Protein AF-A0A7N0VNI5-F1 (afdb_monomer)

Nearest PDB structures (foldseek):
  3ag7-assembly1_A  TM=9.709E-01  e=2.703E-09  Arabidopsis thaliana
  8iyj-assembly1_R4  TM=2.356E-01  e=5.999E+00  Mus musculus

Mean predicted aligned error: 16.85 Å

Foldseek 3Di:
DVVVVVVVVVVVVVVVVVVVVVVVVVVVVVVVVVVVVVVVVVVCVVVVVVVVVVVVVVVPPPPDPDDDDDDDDDPPPPVDDDPVVVVVVVVVVVVVVVVVVVVVVVVVVVVVVVVVLVVVLVVCVVVLVVVLCVQCPPPQLPLLSLLQSVCVNLDVVLVDDHDHSVQVPDPVSSVVSLVVLCCSLPLVNCVVVVHDSSNSSNSVSSNVSNVNSVVSVVVD

Organism: Kalanchoe fedtschenkoi (NCBI:txid63787)

Secondary structure (DSSP, 8-state):
-HHHHHHHHHHHHHHHHHHHHHHHHHHHHHHHHHHHHHHHHHHHHHHHHHHHHHHHHHTTTSTTS---S----S----TT--HHHHHHHHHHHHHHHHHHHHHHHHHHHHHHHHHHHHHHHHHHHHHHHHHHHHHHTTTTT-HHHHHHTTHHHH-GGGTPPP--GGGG-SHHHHHHHHHHHHHHH-HHHHHHTT--HHHHHHHHHHHHHHHHHHHHHHH-

pLDDT: mean 76.46, std 18.0, range [33.78, 96.06]

Radius of gyration: 30.7 Å; Cα contacts (8 Å, |Δi|>4): 102; chains: 1; bounding box: 59×40×97 Å

InterPro domains:
  IPR036869 Chaperone J-domain superfamily [G3DSA:1.10.287.110] (92-220)
  IPR036869 Chaperone J-domain superfamily [SSF46565] (83-219)

Solvent-accessible surface area (backbone atoms only — not comparable to full-atom values): 12598 Å² total; per-residue (Å²): 117,70,64,62,55,53,54,49,52,50,50,54,52,50,52,52,51,51,52,52,50,54,48,52,48,53,50,48,53,49,50,54,48,55,47,51,51,53,50,50,51,51,46,52,55,60,55,51,60,59,50,61,56,53,55,63,59,61,62,70,75,74,72,86,77,82,90,83,88,82,90,86,83,72,87,73,79,61,90,86,65,54,73,67,58,53,50,56,49,52,54,52,49,50,56,49,51,51,52,51,51,51,54,49,53,53,50,52,50,52,52,52,52,52,51,51,57,50,50,55,44,58,71,44,43,61,61,52,48,49,51,51,46,63,66,39,59,98,36,73,52,38,47,55,60,45,59,40,51,44,43,80,78,57,39,78,90,60,71,64,76,75,38,58,61,85,67,35,69,50,70,70,39,39,54,53,51,48,60,50,49,47,62,61,28,32,65,69,51,32,55,74,69,67,53,52,71,65,54,49,53,52,25,46,56,49,44,53,50,52,51,54,5,47,52,48,63,73,73,107

Sequence (220 aa):
MSYYVHQMSYYIHQIRKLEEERGREREKDSLVFDRAIHEGLQKARSDVFPRVEKAAVDQGTAAHQQKAAVDSAKPQELKGESPQRCKARMERQRRMDERAAMALAEKNMRDLMAQREQAERNRLADSLGADVKRWAAGKEGNLRALLSTLQYILGPESGWKAIPLTDVITPIAVKKAYRKATLYVHPDKVQQRGASIQQKFICEKIFDLLKDAWNKFNSE

Structure (mmCIF, N/CA/C/O backbone):
data_AF-A0A7N0VNI5-F1
#
_entry.id   AF-A0A7N0VNI5-F1
#
loop_
_atom_site.group_PDB
_atom_site.id
_atom_site.type_symbol
_atom_site.label_atom_id
_atom_site.label_alt_id
_atom_site.label_comp_id
_atom_site.label_asym_id
_atom_site.label_entity_id
_atom_site.label_seq_id
_atom_site.pdbx_PDB_ins_code
_atom_site.Cartn_x
_atom_site.Cartn_y
_atom_site.Cartn_z
_atom_site.occupancy
_atom_site.B_iso_or_equiv
_atom_site.auth_seq_id
_atom_site.auth_comp_id
_atom_site.auth_asym_id
_atom_site.auth_atom_id
_atom_site.pdbx_PDB_model_num
ATOM 1 N N . MET A 1 1 ? -20.938 15.817 -34.871 1.00 47.06 1 MET A N 1
ATOM 2 C CA . MET A 1 1 ? -20.149 16.083 -33.643 1.00 47.06 1 MET A CA 1
ATOM 3 C C . MET A 1 1 ? -21.006 16.445 -32.426 1.00 47.06 1 MET A C 1
ATOM 5 O O . MET A 1 1 ? -20.652 16.019 -31.339 1.00 47.06 1 MET A O 1
ATOM 9 N N . SER A 1 2 ? -22.144 17.141 -32.575 1.00 51.62 2 SER A N 1
ATOM 10 C CA . SER A 1 2 ? -23.003 17.532 -31.435 1.00 51.62 2 SER A CA 1
ATOM 11 C C . SER A 1 2 ? -23.584 16.353 -30.622 1.00 51.62 2 SER A C 1
ATOM 13 O O . SER A 1 2 ? -23.648 16.426 -29.397 1.00 51.62 2 SER A O 1
ATOM 15 N N . TYR A 1 3 ? -23.929 15.234 -31.275 1.00 48.38 3 TYR A N 1
ATOM 16 C CA . TYR A 1 3 ? -24.561 14.070 -30.629 1.00 48.38 3 TYR A CA 1
ATOM 17 C C . TYR A 1 3 ? -23.671 13.382 -29.579 1.00 48.38 3 TYR A C 1
ATOM 19 O O . TYR A 1 3 ? -24.118 13.124 -28.470 1.00 48.38 3 TYR A O 1
ATOM 27 N N . TYR A 1 4 ? -22.389 13.152 -29.880 1.00 45.84 4 TYR A N 1
ATOM 28 C CA . TYR A 1 4 ? -21.460 12.496 -28.948 1.00 45.84 4 TYR A CA 1
ATOM 29 C C . TYR A 1 4 ? -21.127 13.358 -27.728 1.00 45.84 4 TYR A C 1
ATOM 31 O O . TYR A 1 4 ? -20.950 12.826 -26.636 1.00 45.84 4 TYR A O 1
ATOM 39 N N . VAL A 1 5 ? -21.084 14.684 -27.898 1.00 48.06 5 VAL A N 1
ATOM 40 C CA . VAL A 1 5 ? -20.870 15.617 -26.783 1.00 48.06 5 VAL A CA 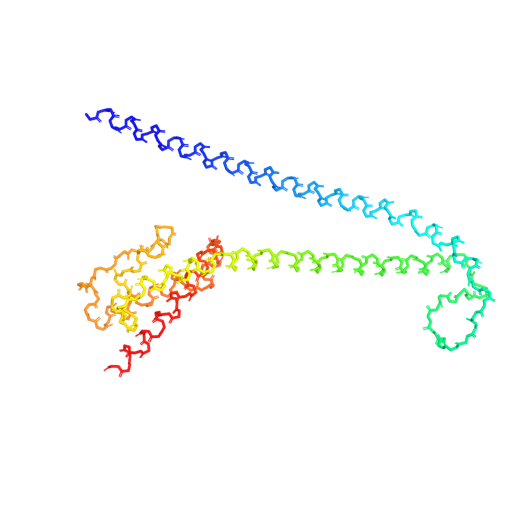1
ATOM 41 C C . VAL A 1 5 ? -22.083 15.605 -25.850 1.00 48.06 5 VAL A C 1
ATOM 43 O O . VAL A 1 5 ? -21.911 15.462 -24.644 1.00 48.06 5 VAL A O 1
ATOM 46 N N . HIS A 1 6 ? -23.303 15.638 -26.397 1.00 42.06 6 HIS A N 1
ATOM 47 C CA . HIS A 1 6 ? -24.532 15.528 -25.602 1.00 42.06 6 HIS A CA 1
ATOM 48 C C . HIS A 1 6 ? -24.656 14.166 -24.906 1.00 42.06 6 HIS A C 1
ATOM 50 O O . HIS A 1 6 ? -24.993 14.108 -23.724 1.00 42.06 6 HIS A O 1
ATOM 56 N N . GLN A 1 7 ? -24.322 13.081 -25.608 1.00 45.19 7 GLN A N 1
ATOM 57 C CA . GLN A 1 7 ? -24.333 11.729 -25.056 1.00 45.19 7 GLN A CA 1
ATOM 58 C C . GLN A 1 7 ? -23.335 11.593 -23.891 1.00 45.19 7 GLN A C 1
ATOM 60 O O . GLN A 1 7 ? -23.663 11.028 -22.851 1.00 45.19 7 GLN A O 1
ATOM 65 N N . MET A 1 8 ? -22.128 12.153 -24.023 1.00 46.53 8 MET A N 1
ATOM 66 C CA . MET A 1 8 ? -21.110 12.104 -22.970 1.00 46.53 8 MET A CA 1
ATOM 67 C C . MET A 1 8 ? -21.483 12.974 -21.762 1.00 46.53 8 MET A C 1
ATOM 69 O O . MET A 1 8 ? -21.330 12.538 -20.623 1.00 46.53 8 MET A O 1
ATOM 73 N N . SER A 1 9 ? -22.035 14.171 -21.985 1.00 53.81 9 SER A N 1
ATOM 74 C CA . SER A 1 9 ? -22.555 15.016 -20.902 1.00 53.81 9 SER A CA 1
ATOM 75 C C . SER A 1 9 ? -23.693 14.337 -20.136 1.00 53.81 9 SER A C 1
ATOM 77 O O . SER A 1 9 ? -23.746 14.451 -18.913 1.00 53.81 9 SER A O 1
ATOM 79 N N . TYR A 1 10 ? -24.556 13.580 -20.823 1.00 61.31 10 TYR A N 1
ATOM 80 C CA . TYR A 1 10 ? -25.597 12.772 -20.187 1.00 61.31 10 TYR A CA 1
ATOM 81 C C . TYR A 1 10 ? -25.007 11.678 -19.285 1.00 61.31 10 TYR A C 1
ATOM 83 O O . TYR A 1 10 ? -25.414 11.560 -18.130 1.00 61.31 10 TYR A O 1
ATOM 91 N N . TYR A 1 11 ? -24.004 10.929 -19.757 1.00 48.28 11 TYR A N 1
ATOM 92 C CA . TYR A 1 11 ? -23.350 9.894 -18.947 1.00 48.28 11 TYR A CA 1
ATOM 93 C C . TYR A 1 11 ? -22.594 10.466 -17.745 1.00 48.28 11 TYR A C 1
ATOM 95 O O . TYR A 1 11 ? -22.711 9.931 -16.646 1.00 48.28 11 TYR A O 1
ATOM 103 N N . ILE A 1 12 ? -21.878 11.580 -17.909 1.00 57.03 12 ILE A N 1
ATOM 104 C CA . ILE A 1 12 ? -21.191 12.254 -16.797 1.00 57.03 12 ILE A CA 1
ATOM 105 C C . ILE A 1 12 ? -22.206 12.744 -15.757 1.00 57.03 12 ILE A C 1
ATOM 107 O O . ILE A 1 12 ? -21.992 12.586 -14.556 1.00 57.03 12 ILE A O 1
ATOM 111 N N . HIS A 1 13 ? -23.337 13.296 -16.206 1.00 59.56 13 HIS A N 1
ATOM 112 C CA . HIS A 1 13 ? -24.410 13.716 -15.311 1.00 59.56 13 HIS A CA 1
ATOM 113 C C . HIS A 1 13 ? -25.045 12.524 -14.576 1.00 59.56 13 HIS A C 1
ATOM 115 O O . HIS A 1 13 ? -25.301 12.618 -13.376 1.00 59.56 13 HIS A O 1
ATOM 121 N N . GLN A 1 14 ? -25.235 11.384 -15.250 1.00 53.53 14 GLN A N 1
ATOM 122 C CA . GLN A 1 14 ? -25.707 10.157 -14.603 1.00 53.53 14 GLN A CA 1
ATOM 123 C C . GLN A 1 14 ? -24.713 9.606 -13.574 1.00 53.53 14 GLN A C 1
ATOM 125 O O . GLN A 1 14 ? -25.135 9.234 -12.484 1.00 53.53 14 GLN A O 1
ATOM 130 N N . ILE A 1 15 ? -23.411 9.594 -13.875 1.00 55.38 15 ILE A N 1
ATOM 131 C CA . ILE A 1 15 ? -22.369 9.141 -12.940 1.00 55.38 15 ILE A CA 1
ATOM 132 C C . ILE A 1 15 ? -22.360 10.024 -11.691 1.00 55.38 15 ILE A C 1
ATOM 134 O O . ILE A 1 15 ? -22.427 9.509 -10.578 1.00 55.38 15 ILE A O 1
ATOM 138 N N . ARG A 1 16 ? -22.384 11.351 -11.868 1.00 62.91 16 ARG A N 1
ATOM 139 C CA . ARG A 1 16 ? -22.426 12.300 -10.750 1.00 62.91 16 ARG A CA 1
ATOM 140 C C . ARG A 1 16 ? -23.671 12.104 -9.882 1.00 62.91 16 ARG A C 1
ATOM 142 O O . ARG A 1 16 ? -23.571 12.076 -8.660 1.00 62.91 16 ARG A O 1
ATOM 149 N N . LYS A 1 17 ? -24.834 11.897 -10.507 1.00 66.88 17 LYS A N 1
ATOM 150 C CA . LYS A 1 17 ? -26.091 11.624 -9.799 1.00 66.88 17 LYS A CA 1
ATOM 151 C C . LYS A 1 17 ? -26.037 10.311 -9.007 1.00 66.88 17 LYS A C 1
ATOM 153 O O . LYS A 1 17 ? -26.496 10.270 -7.868 1.00 66.88 17 LYS A O 1
ATOM 158 N N . LEU A 1 18 ? -25.439 9.261 -9.572 1.00 64.88 18 LEU A N 1
ATOM 159 C CA . LEU A 1 18 ? -25.234 7.978 -8.890 1.00 64.88 18 LEU A CA 1
ATOM 160 C C . LEU A 1 18 ? -24.251 8.098 -7.715 1.00 64.88 18 LEU A C 1
ATOM 162 O O . LEU A 1 18 ? -24.452 7.471 -6.677 1.00 64.88 18 LEU A O 1
ATOM 166 N N . GLU A 1 19 ? -23.201 8.909 -7.838 1.00 58.53 19 GLU A N 1
ATOM 167 C CA . GLU A 1 19 ? -22.2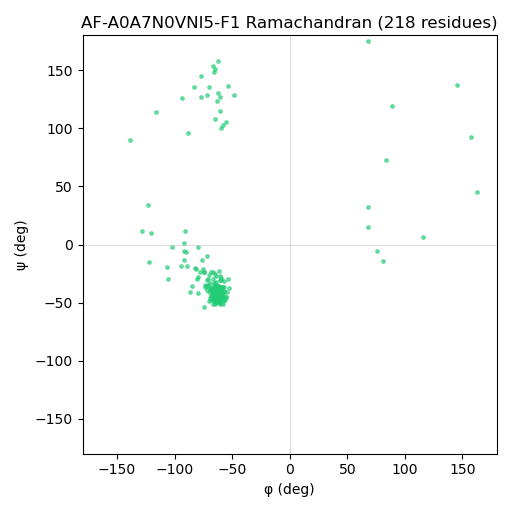55 9.179 -6.748 1.00 58.53 19 GLU A CA 1
ATOM 168 C C . GLU A 1 19 ? -22.893 9.986 -5.611 1.00 58.53 19 GLU A C 1
ATOM 170 O O . GLU A 1 19 ? -22.666 9.668 -4.441 1.00 58.53 19 GLU A O 1
ATOM 175 N N . GLU A 1 20 ? -23.738 10.967 -5.939 1.00 69.25 20 GLU A N 1
ATOM 176 C CA . GLU A 1 20 ? -24.546 11.728 -4.979 1.00 69.25 20 GLU A CA 1
ATOM 177 C C . GLU A 1 20 ? -25.577 10.838 -4.270 1.00 69.25 20 GLU A C 1
ATOM 179 O O . GLU A 1 20 ? -25.766 10.943 -3.059 1.00 69.25 20 GLU A O 1
ATOM 184 N N . GLU A 1 21 ? -26.231 9.922 -4.988 1.00 73.44 21 GLU A N 1
ATOM 185 C CA . GLU A 1 21 ? -27.133 8.918 -4.408 1.00 73.44 21 GLU A CA 1
ATOM 186 C C . GLU A 1 21 ? -26.392 7.954 -3.481 1.00 73.44 21 GLU A C 1
ATOM 188 O O . GLU A 1 21 ? -26.818 7.752 -2.347 1.00 73.44 21 GLU A O 1
ATOM 193 N N . ARG A 1 22 ? -25.230 7.438 -3.898 1.00 64.38 22 ARG A N 1
ATOM 194 C CA . ARG A 1 22 ? -24.368 6.614 -3.038 1.00 64.38 22 ARG A CA 1
ATOM 195 C C . ARG A 1 22 ? -23.832 7.389 -1.835 1.00 64.38 22 ARG A C 1
ATOM 197 O O . ARG A 1 22 ? -23.593 6.785 -0.794 1.00 64.38 22 ARG A O 1
ATOM 204 N N . GLY A 1 23 ? -23.588 8.692 -1.975 1.00 69.56 23 GLY A N 1
ATOM 205 C CA . GLY A 1 23 ? -23.205 9.583 -0.879 1.00 69.56 23 GLY A CA 1
ATOM 206 C C . GLY A 1 23 ? -24.317 9.716 0.154 1.00 69.56 23 GLY A C 1
ATOM 207 O O . GLY A 1 23 ? -24.077 9.477 1.333 1.00 69.56 23 GLY A O 1
ATOM 208 N N . ARG A 1 24 ? -25.542 9.986 -0.308 1.00 70.50 24 ARG A N 1
ATOM 209 C CA . ARG A 1 24 ? -26.740 10.041 0.540 1.00 70.50 24 ARG A CA 1
ATOM 210 C C . ARG A 1 24 ? -27.047 8.702 1.203 1.00 70.50 24 ARG A C 1
ATOM 212 O O . ARG A 1 24 ? -27.475 8.691 2.347 1.00 70.50 24 ARG A O 1
ATOM 219 N N . GLU A 1 25 ? -26.821 7.581 0.522 1.00 67.75 25 GLU A N 1
ATOM 220 C CA . GLU A 1 25 ? -27.023 6.256 1.119 1.00 67.75 25 GLU A CA 1
ATOM 221 C C . GLU A 1 25 ? -26.025 5.991 2.254 1.00 67.75 25 GLU A C 1
ATOM 223 O O . GLU A 1 25 ? -26.432 5.588 3.335 1.00 67.75 25 GLU A O 1
ATOM 228 N N . ARG A 1 26 ? -24.743 6.350 2.077 1.00 68.12 26 ARG A N 1
ATOM 229 C CA . ARG A 1 26 ? -23.747 6.294 3.164 1.00 68.12 26 ARG A CA 1
ATOM 230 C C . ARG A 1 26 ? -24.104 7.207 4.338 1.00 68.12 26 ARG A C 1
ATOM 232 O O . ARG A 1 26 ? -23.861 6.849 5.485 1.00 68.12 26 ARG A O 1
ATOM 239 N N . GLU A 1 27 ? -24.661 8.384 4.061 1.00 75.88 27 GLU A N 1
ATOM 240 C CA . GLU A 1 27 ? -25.120 9.315 5.096 1.00 75.88 27 GLU A CA 1
ATOM 241 C C . GLU A 1 27 ? -26.325 8.751 5.862 1.00 75.88 27 GLU A C 1
ATOM 243 O O . GLU A 1 27 ? -26.341 8.787 7.091 1.00 75.88 27 GLU A O 1
ATOM 248 N N . LYS A 1 28 ? -27.292 8.136 5.170 1.00 74.81 28 LYS A N 1
ATOM 249 C CA . LYS A 1 28 ? -28.391 7.403 5.818 1.00 74.81 28 LYS A CA 1
ATOM 250 C C . LYS A 1 28 ? -27.874 6.237 6.655 1.00 74.81 28 LYS A C 1
ATOM 252 O O . LYS A 1 28 ? -28.319 6.090 7.789 1.00 74.81 28 LYS A O 1
ATOM 257 N N . ASP A 1 29 ? -26.934 5.449 6.137 1.00 74.19 29 ASP A N 1
ATOM 258 C CA . ASP A 1 29 ? -26.318 4.338 6.869 1.00 74.19 29 ASP A CA 1
ATOM 259 C C . ASP A 1 29 ? -25.598 4.838 8.132 1.00 74.19 29 ASP A C 1
ATOM 261 O O . ASP A 1 29 ? -25.714 4.223 9.194 1.00 74.19 29 ASP A O 1
ATOM 265 N N . SER A 1 30 ? -24.928 5.995 8.054 1.00 79.44 30 SER A N 1
ATOM 266 C CA . SER A 1 30 ? -24.332 6.668 9.216 1.00 79.44 30 SER A CA 1
ATOM 267 C C . SER A 1 30 ? -25.390 7.079 10.238 1.00 79.44 30 SER A C 1
ATOM 269 O O . SER A 1 30 ? -25.230 6.820 11.425 1.00 79.44 30 SER A O 1
ATOM 271 N N . LEU A 1 31 ? -26.506 7.663 9.795 1.00 84.94 31 LEU A N 1
ATOM 272 C CA . LEU A 1 31 ? -27.596 8.075 10.683 1.00 84.94 31 LEU A CA 1
ATOM 273 C C . LEU A 1 31 ? -28.311 6.881 11.330 1.00 84.94 31 LEU A C 1
ATOM 275 O O . LEU A 1 31 ? -28.724 6.962 12.487 1.00 84.94 31 LEU A O 1
ATOM 279 N N . VAL A 1 32 ? -28.468 5.769 10.608 1.00 83.38 32 VAL A N 1
ATOM 280 C CA . VAL A 1 32 ? -29.003 4.512 11.154 1.00 83.38 32 VAL A CA 1
ATOM 281 C C . VAL A 1 32 ? -28.045 3.944 12.197 1.00 83.38 32 VAL A C 1
ATOM 283 O O . VAL A 1 32 ? -28.494 3.492 13.250 1.00 83.38 32 VAL A O 1
ATOM 286 N N . PHE A 1 33 ? -26.736 4.016 11.949 1.00 70.69 33 PHE A N 1
ATOM 287 C CA . PHE A 1 33 ? -25.722 3.632 12.925 1.00 70.69 33 PHE A CA 1
ATOM 288 C C . PHE A 1 33 ? -25.773 4.517 14.179 1.00 70.69 33 PHE A C 1
ATOM 290 O O . PHE A 1 33 ? -25.888 3.987 15.281 1.00 70.69 33 PHE A O 1
ATOM 297 N N . ASP A 1 34 ? -25.791 5.843 14.033 1.00 70.69 34 ASP A N 1
ATOM 298 C CA . ASP A 1 34 ? -25.886 6.787 15.156 1.00 70.69 34 ASP A CA 1
ATOM 299 C C . ASP A 1 34 ? -27.184 6.599 15.956 1.00 70.69 34 ASP A C 1
ATOM 301 O O . ASP A 1 34 ? -27.176 6.619 17.192 1.00 70.69 34 ASP A O 1
ATOM 305 N N . ARG A 1 35 ? -28.303 6.329 15.269 1.00 83.81 35 ARG A N 1
ATOM 306 C CA . ARG A 1 35 ? -29.575 5.967 15.907 1.00 83.81 35 ARG A CA 1
ATOM 307 C C . ARG A 1 35 ? -29.453 4.665 16.695 1.00 83.81 35 ARG A C 1
ATOM 309 O O . ARG A 1 35 ? -29.879 4.631 17.845 1.00 83.81 35 ARG A O 1
ATOM 316 N N . ALA A 1 36 ? -28.850 3.623 16.125 1.00 80.88 36 ALA A N 1
ATOM 317 C CA . ALA A 1 36 ? -28.652 2.342 16.803 1.00 80.88 36 ALA A CA 1
ATOM 318 C C . ALA A 1 36 ? -27.738 2.471 18.034 1.00 80.88 36 ALA A C 1
ATOM 320 O O . ALA A 1 36 ? -27.976 1.814 19.048 1.00 80.88 36 ALA A O 1
ATOM 321 N N . ILE A 1 37 ? -26.730 3.349 17.986 1.00 71.56 37 ILE A N 1
ATOM 322 C CA . ILE A 1 37 ? -25.893 3.684 19.146 1.00 71.56 37 ILE A CA 1
ATOM 323 C C . ILE A 1 37 ? -26.728 4.375 20.225 1.00 71.56 37 ILE A C 1
ATOM 325 O O . ILE A 1 37 ? -26.687 3.973 21.387 1.00 71.56 37 ILE A O 1
ATOM 329 N N . HIS A 1 38 ? -27.523 5.378 19.856 1.00 77.19 38 HIS A N 1
ATOM 330 C CA . HIS A 1 38 ? -28.369 6.095 20.805 1.00 77.19 38 HIS A CA 1
ATOM 331 C C . HIS A 1 38 ? -29.444 5.186 21.431 1.00 77.19 38 HIS A C 1
ATOM 333 O O . HIS A 1 38 ? -29.650 5.215 22.645 1.00 77.19 38 HIS A O 1
ATOM 339 N N . GLU A 1 39 ? -30.083 4.327 20.636 1.00 77.06 39 GLU A N 1
ATOM 340 C CA . GLU A 1 39 ? -31.033 3.313 21.106 1.00 77.06 39 GLU A CA 1
ATOM 341 C C . GLU A 1 39 ? -30.355 2.261 21.990 1.00 77.06 39 GLU A C 1
ATOM 343 O O . GLU A 1 39 ? -30.888 1.917 23.041 1.00 77.06 39 GLU A O 1
ATOM 348 N N . GLY A 1 40 ? -29.156 1.792 21.631 1.00 75.50 40 GLY A N 1
ATOM 349 C CA . GLY A 1 40 ? -28.364 0.877 22.454 1.00 75.50 40 GLY A CA 1
ATOM 350 C C . GLY A 1 40 ? -27.989 1.483 23.808 1.00 75.50 40 GLY A C 1
ATOM 351 O O . GLY A 1 40 ? -28.102 0.813 24.835 1.00 75.50 40 GLY A O 1
ATOM 352 N N . LEU A 1 41 ? -27.624 2.768 23.834 1.00 68.31 41 LEU A N 1
ATOM 353 C CA . LEU A 1 41 ? -27.344 3.517 25.061 1.00 68.31 41 LEU A CA 1
ATOM 354 C C . LEU A 1 41 ? -28.607 3.724 25.910 1.00 68.31 41 LEU A C 1
ATOM 356 O O . LEU A 1 41 ? -28.557 3.559 27.130 1.00 68.31 41 LEU A O 1
ATOM 360 N N . GLN A 1 42 ? -29.754 4.034 25.296 1.00 71.25 42 GLN A N 1
ATOM 361 C CA . GLN A 1 42 ? -31.031 4.147 26.011 1.00 71.25 42 GLN A CA 1
ATOM 362 C C . GLN A 1 42 ? -31.536 2.800 26.536 1.00 71.25 42 GLN A C 1
ATOM 364 O O . GLN A 1 42 ? -32.048 2.722 27.655 1.00 71.25 42 GLN A O 1
ATOM 369 N N . LYS A 1 43 ? -31.364 1.726 25.766 1.00 73.38 43 LYS A N 1
ATOM 370 C CA . LYS A 1 43 ? -31.723 0.370 26.171 1.00 73.38 43 LYS A CA 1
ATOM 371 C C . LYS A 1 43 ? -30.838 -0.117 27.313 1.00 73.38 43 LYS A C 1
ATOM 373 O O . LYS A 1 43 ? -31.358 -0.556 28.325 1.00 73.38 43 LYS A O 1
ATOM 378 N N . ALA A 1 44 ? -29.523 0.082 27.231 1.00 64.75 44 ALA A N 1
ATOM 379 C CA . ALA A 1 44 ? -28.620 -0.201 28.345 1.00 64.75 44 ALA A CA 1
ATOM 380 C C . ALA A 1 44 ? -28.998 0.608 29.597 1.00 64.75 44 ALA A C 1
ATOM 382 O O . ALA A 1 44 ? -29.040 0.065 30.696 1.00 64.75 44 ALA A O 1
ATOM 383 N N . ARG A 1 45 ? -29.355 1.888 29.441 1.00 66.31 45 ARG A N 1
ATOM 384 C CA . ARG A 1 45 ? -29.833 2.720 30.553 1.00 66.31 45 ARG A CA 1
ATOM 385 C C . ARG A 1 45 ? -31.144 2.198 31.154 1.00 66.31 45 ARG A C 1
ATOM 387 O O . ARG A 1 45 ? -31.280 2.207 32.370 1.00 66.31 45 ARG A O 1
ATOM 394 N N . SER A 1 46 ? -32.095 1.745 30.340 1.00 60.84 46 SER A N 1
ATOM 395 C CA . SER A 1 46 ? -33.389 1.229 30.817 1.00 60.84 46 SER A CA 1
ATOM 396 C C . SER A 1 46 ? -33.331 -0.209 31.340 1.00 60.84 46 SER A C 1
ATOM 398 O O . SER A 1 46 ? -34.083 -0.519 32.252 1.00 60.84 46 SER A O 1
ATOM 400 N N . ASP A 1 47 ? -32.414 -1.052 30.860 1.00 61.00 47 ASP A N 1
ATOM 401 C CA . ASP A 1 47 ? -32.213 -2.429 31.338 1.00 61.00 47 ASP A CA 1
ATOM 402 C C . ASP A 1 47 ? -31.376 -2.481 32.631 1.00 61.00 47 ASP A C 1
ATOM 404 O O . ASP A 1 47 ? -31.554 -3.374 33.463 1.00 61.00 47 ASP A O 1
ATOM 408 N N . VAL A 1 48 ? -30.465 -1.521 32.834 1.00 55.53 48 VAL A N 1
ATOM 409 C CA . VAL A 1 48 ? -29.621 -1.449 34.039 1.00 55.53 48 VAL A CA 1
ATOM 410 C C . VAL A 1 48 ? -30.417 -0.980 35.263 1.00 55.53 48 VAL A C 1
ATOM 412 O O . VAL A 1 48 ? -30.182 -1.485 36.356 1.00 55.53 48 VAL A O 1
ATOM 415 N N . PHE A 1 49 ? -31.399 -0.087 35.113 1.00 49.34 49 PHE A N 1
ATOM 416 C CA . PHE A 1 49 ? -32.144 0.463 36.258 1.00 49.34 49 PHE A CA 1
ATOM 417 C C . PHE A 1 49 ? -33.035 -0.564 37.013 1.00 49.34 49 PHE A C 1
ATOM 419 O O . PHE A 1 49 ? -32.903 -0.645 38.233 1.00 49.34 49 PHE A O 1
ATOM 426 N N . PRO A 1 50 ? -33.864 -1.411 36.366 1.00 49.53 50 PRO A N 1
ATOM 427 C CA . PRO A 1 50 ? -34.682 -2.419 37.051 1.00 49.53 50 PRO A CA 1
ATOM 428 C C . PRO A 1 50 ? -33.921 -3.714 37.394 1.00 49.53 50 PRO A C 1
ATOM 430 O O . PRO A 1 50 ? -34.335 -4.459 38.285 1.00 49.53 50 PRO A O 1
ATOM 433 N N . ARG A 1 51 ? -32.792 -4.014 36.726 1.00 45.72 51 ARG A N 1
ATOM 434 C CA . ARG A 1 51 ? -31.978 -5.213 37.019 1.00 45.72 51 ARG A CA 1
ATOM 435 C C . ARG A 1 51 ? -31.220 -5.097 38.342 1.00 45.72 51 ARG A C 1
ATOM 437 O O . ARG A 1 51 ? -31.025 -6.108 39.011 1.00 45.72 51 ARG A O 1
ATOM 444 N N . VAL A 1 52 ? -30.842 -3.881 38.738 1.00 51.25 52 VAL A N 1
ATOM 445 C CA . VAL A 1 52 ? -30.219 -3.600 40.043 1.00 51.25 52 VAL A CA 1
ATOM 446 C C . VAL A 1 52 ? -31.242 -3.739 41.183 1.00 51.25 52 VAL A C 1
ATOM 448 O O . VAL A 1 52 ? -30.884 -4.178 42.271 1.00 51.25 52 VAL A O 1
ATOM 451 N N . GLU A 1 53 ? -32.523 -3.470 40.917 1.00 45.62 53 GLU A N 1
ATOM 452 C CA . GLU A 1 53 ? -33.615 -3.602 41.892 1.00 45.62 53 GLU A CA 1
ATOM 453 C C . GLU A 1 53 ? -34.081 -5.061 42.057 1.00 45.62 53 GLU A C 1
ATOM 455 O O . GLU A 1 53 ? -34.237 -5.544 43.176 1.00 45.62 53 GLU A O 1
ATOM 460 N N . LYS A 1 54 ? -34.195 -5.825 40.959 1.00 43.31 54 LYS A N 1
ATOM 461 C CA . LYS A 1 54 ? -34.569 -7.253 41.010 1.00 43.31 54 LYS A CA 1
ATOM 462 C C . LYS A 1 54 ? -33.452 -8.149 41.568 1.00 43.31 54 LYS A C 1
ATOM 464 O O . LYS A 1 54 ? -33.728 -9.076 42.325 1.00 43.31 54 LYS A O 1
ATOM 469 N N . ALA A 1 55 ? -32.184 -7.836 41.278 1.00 48.94 55 ALA A N 1
ATOM 470 C CA . ALA A 1 55 ? -31.036 -8.546 41.854 1.00 48.94 55 ALA A CA 1
ATOM 471 C C . ALA A 1 55 ? -30.890 -8.332 43.375 1.00 48.94 55 ALA A C 1
ATOM 473 O O . ALA A 1 55 ? -30.319 -9.186 44.051 1.00 48.94 55 ALA A O 1
ATOM 474 N N . ALA A 1 56 ? -31.428 -7.234 43.921 1.00 50.59 56 ALA A N 1
ATOM 475 C CA . ALA A 1 56 ? -31.475 -6.992 45.363 1.00 50.59 56 ALA A CA 1
ATOM 476 C C . ALA A 1 56 ? -32.535 -7.853 46.085 1.00 50.59 56 ALA A C 1
ATOM 478 O O . ALA A 1 56 ? -32.382 -8.128 47.273 1.00 50.59 56 ALA A O 1
ATOM 479 N N . VAL A 1 57 ? -33.575 -8.319 45.378 1.00 48.34 57 VAL A N 1
ATOM 480 C CA . VAL A 1 57 ? -34.648 -9.163 45.940 1.00 48.34 57 VAL A CA 1
ATOM 481 C C . VAL A 1 57 ? -34.280 -10.654 45.898 1.00 48.34 57 VAL A C 1
ATOM 483 O O . VAL A 1 57 ? -34.467 -11.357 46.890 1.00 48.34 57 VAL A O 1
ATOM 486 N N . ASP A 1 58 ? -33.671 -11.133 44.807 1.00 43.31 58 ASP A N 1
ATOM 487 C CA . ASP A 1 58 ? -33.317 -12.557 44.649 1.00 43.31 58 ASP A CA 1
ATOM 488 C C . ASP A 1 58 ? -32.087 -12.981 45.487 1.00 43.31 58 ASP A C 1
ATOM 490 O O . ASP A 1 58 ? -31.928 -14.154 45.830 1.00 43.31 58 ASP A O 1
ATOM 494 N N . GLN A 1 59 ? -31.232 -12.036 45.903 1.00 50.25 59 GLN A N 1
ATOM 495 C CA . GLN A 1 59 ? -30.110 -12.308 46.819 1.00 50.25 59 GLN A CA 1
ATOM 496 C C . GLN A 1 59 ? -30.542 -12.598 48.272 1.00 50.25 59 GLN A C 1
ATOM 498 O O . GLN A 1 59 ? -29.717 -13.049 49.069 1.00 50.25 59 GLN A O 1
ATOM 503 N N . GLY A 1 60 ? -31.816 -12.383 48.625 1.00 45.22 60 GLY A N 1
ATOM 504 C CA . GLY A 1 60 ? -32.347 -12.636 49.968 1.00 45.22 60 GLY A CA 1
ATOM 505 C C . GLY A 1 60 ? -32.632 -14.110 50.286 1.00 45.22 60 GLY A C 1
ATOM 506 O O . GLY A 1 60 ? -32.623 -14.488 51.455 1.00 45.22 60 GLY A O 1
ATOM 507 N N . THR A 1 61 ? -32.858 -14.966 49.284 1.00 45.72 61 THR A N 1
ATOM 508 C CA . THR A 1 61 ? -33.388 -16.331 49.498 1.00 45.72 61 THR A CA 1
ATOM 509 C C . THR A 1 61 ? -32.362 -17.452 49.311 1.00 45.72 61 THR A C 1
ATOM 511 O O . THR A 1 61 ? -32.537 -18.532 49.868 1.00 45.72 61 THR A O 1
ATOM 514 N N . ALA A 1 62 ? -31.247 -17.209 48.614 1.00 39.62 62 ALA A N 1
ATOM 515 C CA . ALA A 1 62 ? -30.230 -18.235 48.341 1.00 39.62 62 ALA A CA 1
ATOM 516 C C . ALA A 1 62 ? -29.083 -18.310 49.379 1.00 39.62 62 ALA A C 1
ATOM 518 O O . ALA A 1 62 ? -28.236 -19.199 49.313 1.00 39.62 62 ALA A O 1
ATOM 519 N N . ALA A 1 63 ? -29.027 -17.394 50.351 1.00 41.72 63 ALA A N 1
ATOM 520 C CA . ALA A 1 63 ? -27.855 -17.202 51.215 1.00 41.72 63 ALA A CA 1
ATOM 521 C C . ALA A 1 63 ? -27.838 -18.016 52.531 1.00 41.72 63 ALA A C 1
ATOM 523 O O . ALA A 1 63 ? -26.993 -17.750 53.386 1.00 41.72 63 ALA A O 1
ATOM 524 N N . HIS A 1 64 ? -28.726 -19.001 52.732 1.00 44.88 64 HIS A N 1
ATOM 525 C CA . HIS A 1 64 ? -28.798 -19.733 54.011 1.00 44.88 64 HIS A CA 1
ATOM 526 C C . HIS A 1 64 ? -27.953 -21.017 54.109 1.00 44.88 64 HIS A C 1
ATOM 528 O O . HIS A 1 64 ? -28.001 -21.659 55.153 1.00 44.88 64 HIS A O 1
ATOM 534 N N . GLN A 1 65 ? -27.175 -21.429 53.096 1.00 46.62 65 GLN A N 1
ATOM 535 C CA . GLN A 1 65 ? -26.539 -22.760 53.166 1.00 46.62 65 GLN A CA 1
ATOM 536 C C . GLN A 1 65 ? -25.022 -22.877 53.076 1.00 46.62 65 GLN A C 1
ATOM 538 O O . GLN A 1 65 ? -24.535 -23.924 53.488 1.00 46.62 65 GLN A O 1
ATOM 543 N N . GLN A 1 66 ? -24.227 -21.893 52.644 1.00 40.12 66 GLN A N 1
ATOM 544 C CA . GLN A 1 66 ? -22.776 -22.142 52.538 1.00 40.12 66 GLN A CA 1
ATOM 545 C C . GLN A 1 66 ? -21.927 -20.959 53.012 1.00 40.12 66 GLN A C 1
ATOM 547 O O . GLN A 1 66 ? -21.563 -20.049 52.274 1.00 40.12 66 GLN A O 1
ATOM 552 N N . LYS A 1 67 ? -21.624 -21.007 54.313 1.00 45.59 67 LYS A N 1
ATOM 553 C CA . LYS A 1 67 ? -20.510 -20.325 54.977 1.00 45.59 67 LYS A CA 1
ATOM 554 C C . LYS A 1 67 ? -19.226 -21.108 54.677 1.00 45.59 67 LYS A C 1
ATOM 556 O O . LYS A 1 67 ? -19.192 -22.291 54.997 1.00 45.59 67 LYS A O 1
ATOM 561 N N . ALA A 1 68 ? -18.194 -20.428 54.175 1.00 42.38 68 ALA A N 1
ATOM 562 C CA . ALA A 1 68 ? -16.783 -20.517 54.594 1.00 42.38 68 ALA A CA 1
ATOM 563 C C . ALA A 1 68 ? -15.811 -20.345 53.413 1.00 42.38 68 ALA A C 1
ATOM 565 O O . ALA A 1 68 ? -15.967 -20.967 52.372 1.00 42.38 68 ALA A O 1
ATOM 566 N N . ALA A 1 69 ? -14.761 -19.568 53.682 1.00 40.88 69 ALA A N 1
ATOM 567 C CA . ALA A 1 69 ? -13.568 -19.300 52.879 1.00 40.88 69 ALA A CA 1
ATOM 568 C C . ALA A 1 69 ? -13.639 -18.125 51.881 1.00 40.88 69 ALA A C 1
ATOM 570 O O . ALA A 1 69 ? -14.374 -18.126 50.901 1.00 40.88 69 ALA A O 1
ATOM 571 N N . VAL A 1 70 ? -12.738 -17.171 52.143 1.00 33.78 70 VAL A N 1
ATOM 572 C CA . VAL A 1 70 ? -12.376 -15.959 51.389 1.00 33.78 70 VAL A CA 1
ATOM 573 C C . VAL A 1 70 ? -13.279 -14.746 51.632 1.00 33.78 70 VAL A C 1
ATOM 575 O O . VAL A 1 70 ? -14.065 -14.298 50.802 1.00 33.78 70 VAL A O 1
ATOM 578 N N . ASP A 1 71 ? -13.092 -14.184 52.824 1.00 38.53 71 ASP A N 1
ATOM 579 C CA . ASP A 1 71 ? -13.374 -12.786 53.129 1.00 38.53 71 ASP A CA 1
ATOM 580 C C . ASP A 1 71 ? -12.461 -11.878 52.287 1.00 38.53 71 ASP A C 1
ATOM 582 O O . ASP A 1 71 ? -11.238 -11.997 52.353 1.00 38.53 71 ASP A O 1
ATOM 586 N N . SER A 1 72 ? -13.054 -10.974 51.503 1.00 41.34 72 SER A N 1
ATOM 587 C CA . SER A 1 72 ? -12.804 -9.521 51.575 1.00 41.34 72 SER A CA 1
ATOM 588 C C . SER A 1 72 ? -13.173 -8.829 50.256 1.00 41.34 72 SER A C 1
ATOM 590 O O . SER A 1 72 ? -12.376 -8.770 49.324 1.00 41.34 72 SER A O 1
ATOM 592 N N . ALA A 1 73 ? -14.420 -8.346 50.198 1.00 39.25 73 ALA A N 1
ATOM 593 C CA . ALA A 1 73 ? -14.897 -7.140 49.492 1.00 39.25 73 ALA A CA 1
ATOM 594 C C . ALA A 1 73 ? -16.433 -7.175 49.325 1.00 39.25 73 ALA A C 1
ATOM 596 O O . ALA A 1 73 ? -16.973 -6.881 48.261 1.00 39.25 73 ALA A O 1
ATOM 597 N N . LYS A 1 74 ? -17.178 -7.527 50.382 1.00 38.38 74 LYS A N 1
ATOM 598 C CA . LYS A 1 74 ? -18.564 -7.054 50.508 1.00 38.38 74 LYS A CA 1
ATOM 599 C C . LYS A 1 74 ? -18.504 -5.651 51.116 1.00 38.38 74 LYS A C 1
ATOM 601 O O . LYS A 1 74 ? -17.743 -5.476 52.069 1.00 38.38 74 LYS A O 1
ATOM 606 N N . PRO A 1 75 ? -1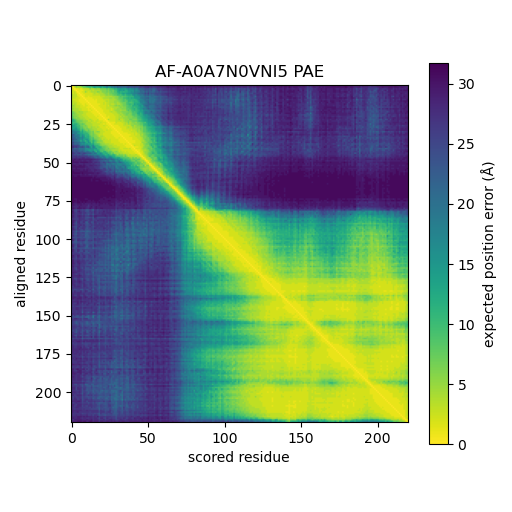9.266 -4.658 50.620 1.00 42.75 75 PRO A N 1
ATOM 607 C CA . PRO A 1 75 ? -19.399 -3.380 51.304 1.00 42.75 75 PRO A CA 1
ATOM 608 C C . PRO A 1 75 ? -19.943 -3.653 52.707 1.00 42.75 75 PRO A C 1
ATOM 610 O O . PRO A 1 75 ? -21.120 -3.960 52.871 1.00 42.75 75 PRO A O 1
ATOM 613 N N . GLN A 1 76 ? -19.076 -3.609 53.716 1.00 47.47 76 GLN A N 1
ATOM 614 C CA . GLN A 1 76 ? -19.517 -3.612 55.100 1.00 47.47 76 GLN A CA 1
ATOM 615 C C . GLN A 1 76 ? -20.386 -2.367 55.282 1.00 47.47 76 GLN A C 1
ATOM 617 O O . GLN A 1 76 ? -19.906 -1.238 55.158 1.00 47.47 76 GLN A O 1
ATOM 622 N N . GLU A 1 77 ? -21.673 -2.562 55.561 1.00 48.31 77 GLU A N 1
ATOM 623 C CA . GLU A 1 77 ? -22.422 -1.564 56.311 1.00 48.31 77 GLU A CA 1
ATOM 624 C C . GLU A 1 77 ? -21.719 -1.427 57.658 1.00 48.31 77 GLU A C 1
ATOM 626 O O . GLU A 1 77 ? -21.826 -2.281 58.540 1.00 48.31 77 GLU A O 1
ATOM 631 N N . LEU A 1 78 ? -20.908 -0.381 57.784 1.00 51.84 78 LEU A N 1
ATOM 632 C CA . LEU A 1 78 ? -20.272 -0.040 59.040 1.00 51.84 78 LEU A CA 1
ATOM 633 C C . LEU A 1 78 ? -21.405 0.332 60.005 1.00 51.84 78 LEU A C 1
ATOM 635 O O . LEU A 1 78 ? -22.077 1.354 59.850 1.00 51.84 78 LEU A O 1
ATOM 639 N N . LYS A 1 79 ? -21.663 -0.556 60.968 1.00 44.75 79 LYS A N 1
ATOM 640 C CA . LYS A 1 79 ? -22.720 -0.428 61.975 1.00 44.75 79 LYS A CA 1
ATOM 641 C C . LYS A 1 79 ? -22.535 0.904 62.721 1.00 44.75 79 LYS A C 1
ATOM 643 O O . LYS A 1 79 ? -21.608 1.036 63.514 1.00 44.75 79 LYS A O 1
ATOM 648 N N . GLY A 1 80 ? -23.383 1.894 62.421 1.00 58.62 80 GLY A N 1
ATOM 649 C CA . GLY A 1 80 ? -23.313 3.258 62.976 1.00 58.62 80 GLY A CA 1
ATOM 650 C C . GLY A 1 80 ? -23.027 4.391 61.974 1.00 58.62 80 GLY A C 1
ATOM 651 O O . GLY A 1 80 ? -22.840 5.533 62.391 1.00 58.62 80 GLY A O 1
ATOM 652 N N . GLU A 1 81 ? -22.980 4.133 60.664 1.00 53.38 81 GLU A N 1
ATOM 653 C CA . GLU A 1 81 ? -22.820 5.196 59.660 1.00 53.38 81 GLU A CA 1
ATOM 654 C C . GLU A 1 81 ? -24.054 6.099 59.522 1.00 53.38 81 GLU A C 1
ATOM 656 O O . GLU A 1 81 ? -25.185 5.630 59.404 1.00 53.38 81 GLU A O 1
ATOM 661 N N . SER A 1 82 ? -23.835 7.419 59.456 1.00 69.50 82 SER A N 1
ATOM 662 C CA . SER A 1 82 ? -24.917 8.356 59.150 1.00 69.50 82 SER A CA 1
ATOM 663 C C . SER A 1 82 ? -25.429 8.146 57.713 1.00 69.50 82 SER A C 1
ATOM 665 O O . SER A 1 82 ? -24.635 7.836 56.812 1.00 69.50 82 SER A O 1
ATOM 667 N N . PRO A 1 83 ? -26.725 8.393 57.439 1.00 77.31 83 PRO A N 1
ATOM 668 C CA . PRO A 1 83 ? -27.301 8.250 56.098 1.00 77.31 83 PRO A CA 1
ATOM 669 C C . PRO A 1 83 ? -26.541 9.032 55.014 1.00 77.31 83 PRO A C 1
ATOM 671 O O . PRO A 1 83 ? -26.488 8.615 53.859 1.00 77.31 83 PRO A O 1
ATOM 674 N N . GLN A 1 84 ? -25.910 10.153 55.380 1.00 77.88 84 GLN A N 1
ATOM 675 C CA . GLN A 1 84 ? -25.088 10.965 54.476 1.00 77.88 84 GLN A CA 1
ATOM 676 C C . GLN A 1 84 ? -23.783 10.265 54.066 1.00 77.88 84 GLN A C 1
ATOM 678 O O . GLN A 1 84 ? -23.392 10.357 52.902 1.00 77.88 84 GLN A O 1
ATOM 683 N N . ARG A 1 85 ? -23.125 9.525 54.971 1.00 73.44 85 ARG A N 1
ATOM 684 C CA . ARG A 1 85 ? -21.887 8.784 54.657 1.00 73.44 85 ARG A CA 1
ATOM 685 C C . ARG A 1 85 ? -22.163 7.573 53.767 1.00 73.44 85 ARG A C 1
ATOM 687 O O . ARG A 1 85 ? -21.416 7.346 52.815 1.00 73.44 85 ARG A O 1
ATOM 694 N N . CYS A 1 86 ? -23.271 6.869 54.009 1.00 74.12 86 CYS A N 1
ATOM 695 C CA . CYS A 1 86 ? -23.721 5.766 53.158 1.00 74.12 86 CYS A CA 1
ATOM 696 C C . CYS A 1 86 ? -24.049 6.252 51.729 1.00 74.12 86 CYS A C 1
ATOM 698 O O . CYS A 1 86 ? -23.502 5.725 50.758 1.00 74.12 86 CYS A O 1
ATOM 700 N N . LYS A 1 87 ? -24.817 7.347 51.585 1.00 78.88 87 LYS A N 1
ATOM 701 C CA . LYS A 1 87 ? -25.094 7.976 50.275 1.00 78.88 87 LYS A CA 1
ATOM 702 C C . LYS A 1 87 ? -23.815 8.406 49.546 1.00 78.88 87 LYS A C 1
ATOM 704 O O . LYS A 1 87 ? -23.669 8.139 48.357 1.00 78.88 87 LYS A O 1
ATOM 709 N N . ALA A 1 88 ? -22.857 9.009 50.254 1.00 83.62 88 ALA A N 1
ATOM 710 C CA . ALA A 1 88 ? -21.576 9.415 49.671 1.00 83.62 88 ALA A CA 1
ATOM 711 C C . ALA A 1 88 ? -20.692 8.225 49.239 1.00 83.62 88 ALA A C 1
ATOM 713 O O . ALA A 1 88 ? -19.892 8.353 48.311 1.00 83.62 88 ALA A O 1
ATOM 714 N N . ARG A 1 89 ? -20.797 7.060 49.895 1.00 84.00 89 ARG A N 1
ATOM 715 C CA . ARG A 1 89 ? -20.122 5.825 49.456 1.00 84.00 89 ARG A CA 1
ATOM 716 C C . ARG A 1 89 ? -20.754 5.280 48.176 1.00 84.00 89 ARG A C 1
ATOM 718 O O . ARG A 1 89 ? -20.027 5.033 47.220 1.00 84.00 89 ARG A O 1
ATOM 725 N N . MET A 1 90 ? -22.081 5.168 48.142 1.00 74.44 90 MET A N 1
ATOM 726 C CA . MET A 1 90 ? -22.820 4.678 46.972 1.00 74.44 90 MET A CA 1
ATOM 727 C C . MET A 1 90 ? -22.605 5.563 45.740 1.00 74.44 90 MET A C 1
ATOM 729 O O . MET A 1 90 ? -22.352 5.050 44.657 1.00 74.44 90 MET A O 1
ATOM 733 N N . GLU A 1 91 ? -22.606 6.888 45.903 1.00 86.31 91 GLU A N 1
ATOM 734 C CA . GLU A 1 91 ? -22.334 7.829 44.808 1.00 86.31 91 GLU A CA 1
ATOM 735 C C . GLU A 1 91 ? -20.900 7.696 44.264 1.00 86.31 91 GLU A C 1
ATOM 737 O O . GLU A 1 91 ? -20.678 7.788 43.058 1.00 86.31 91 GLU A O 1
ATOM 742 N N . ARG A 1 92 ? -19.907 7.443 45.131 1.00 82.94 92 ARG A N 1
ATOM 743 C CA . ARG A 1 92 ? -18.525 7.177 44.694 1.00 82.94 92 ARG A CA 1
ATOM 744 C C . ARG A 1 92 ? -18.418 5.864 43.930 1.00 82.94 92 ARG A C 1
ATOM 746 O O . ARG A 1 92 ? -17.764 5.845 42.891 1.00 82.94 92 ARG A O 1
ATOM 753 N N . GLN A 1 93 ? -19.075 4.813 44.417 1.00 81.38 93 GLN A N 1
ATOM 754 C CA . GLN A 1 93 ? -19.112 3.523 43.734 1.00 81.38 93 GLN A CA 1
ATOM 755 C C . GLN A 1 93 ? -19.779 3.657 42.363 1.00 81.38 93 GLN A C 1
ATOM 757 O O . GLN A 1 93 ? -19.180 3.271 41.368 1.00 81.38 93 GLN A O 1
ATOM 762 N N . ARG A 1 94 ? -20.929 4.342 42.285 1.00 79.31 94 ARG A N 1
ATOM 763 C CA . ARG A 1 94 ? -21.620 4.610 41.018 1.00 79.31 94 ARG A CA 1
ATOM 764 C C . ARG A 1 94 ? -20.711 5.311 40.009 1.00 79.31 94 ARG A C 1
ATOM 766 O O . ARG A 1 94 ? -20.637 4.893 38.865 1.00 79.31 94 ARG A O 1
ATOM 773 N N . ARG A 1 95 ? -19.963 6.337 40.431 1.00 83.06 95 ARG A N 1
ATOM 774 C CA . ARG A 1 95 ? -19.008 7.040 39.553 1.00 83.06 95 ARG A CA 1
ATOM 775 C C . ARG A 1 95 ? -17.855 6.150 39.090 1.00 83.06 95 ARG A C 1
ATOM 777 O O . ARG A 1 95 ? -17.346 6.352 37.992 1.00 83.06 95 ARG A O 1
ATOM 784 N N . MET A 1 96 ? -17.397 5.221 39.928 1.00 77.56 96 MET A N 1
ATOM 785 C CA . MET A 1 96 ? -16.374 4.244 39.542 1.00 77.56 96 MET A CA 1
ATOM 786 C C . MET A 1 96 ? -16.930 3.245 38.528 1.00 77.56 96 MET A C 1
ATOM 788 O O . MET A 1 96 ? -16.300 3.033 37.495 1.00 77.56 96 MET A O 1
ATOM 792 N N . ASP A 1 97 ? -18.128 2.719 38.772 1.00 71.69 97 ASP A N 1
ATOM 793 C CA . ASP A 1 97 ? -18.797 1.765 37.888 1.00 71.69 97 ASP A CA 1
ATOM 794 C C . ASP A 1 97 ? -19.152 2.407 36.538 1.00 71.69 97 ASP A C 1
ATOM 796 O O . ASP A 1 97 ? -18.921 1.810 35.492 1.00 71.69 97 ASP A O 1
ATOM 800 N N . GLU A 1 98 ? -19.627 3.657 36.534 1.00 73.12 98 GLU A N 1
ATOM 801 C CA . GLU A 1 98 ? -19.893 4.436 35.317 1.00 73.12 98 GLU A CA 1
ATOM 802 C C . GLU A 1 98 ? -18.616 4.659 34.498 1.00 73.12 98 GLU A C 1
ATOM 804 O O . GLU A 1 98 ? -18.616 4.448 33.286 1.00 73.12 98 GLU A O 1
ATOM 809 N N . ARG A 1 99 ? -17.502 5.030 35.143 1.00 77.69 99 ARG A N 1
ATOM 810 C CA . ARG A 1 99 ? -16.205 5.184 34.461 1.00 77.69 99 ARG A CA 1
ATOM 811 C C . ARG A 1 99 ? -15.697 3.858 33.905 1.00 77.69 99 ARG A C 1
ATOM 813 O O . ARG A 1 99 ? -15.206 3.827 32.780 1.00 77.69 99 ARG A O 1
ATOM 820 N N . ALA A 1 100 ? -15.827 2.774 34.668 1.00 82.56 100 ALA A N 1
ATOM 821 C CA . ALA A 1 100 ? -15.441 1.439 34.227 1.00 82.56 100 ALA A CA 1
ATOM 822 C C . ALA A 1 100 ? -16.298 0.973 33.038 1.00 82.56 100 ALA A C 1
ATOM 824 O O . ALA A 1 100 ? -15.761 0.453 32.061 1.00 82.56 100 ALA A O 1
ATOM 825 N N . ALA A 1 101 ? -17.609 1.222 33.079 1.00 77.38 101 ALA A N 1
ATOM 826 C CA . ALA A 1 101 ? -18.531 0.903 31.996 1.00 77.38 101 ALA A CA 1
ATOM 827 C C . ALA A 1 101 ? -18.238 1.722 30.731 1.00 77.38 101 ALA A C 1
ATOM 829 O O . ALA A 1 101 ? -18.193 1.153 29.642 1.00 77.38 101 ALA A O 1
ATOM 830 N N . MET A 1 102 ? -17.980 3.030 30.862 1.00 73.94 102 MET A N 1
ATOM 831 C CA . MET A 1 102 ? -17.588 3.883 29.734 1.00 73.94 102 MET A CA 1
ATOM 832 C C . MET A 1 102 ? -16.267 3.425 29.109 1.00 73.94 102 MET A C 1
ATOM 834 O O . MET A 1 102 ? -16.195 3.275 27.892 1.00 73.94 102 MET A O 1
ATOM 838 N N . ALA A 1 103 ? -15.249 3.134 29.924 1.00 79.62 103 ALA A N 1
ATOM 839 C CA . ALA A 1 103 ? -13.962 2.642 29.434 1.00 79.62 103 ALA A CA 1
ATOM 840 C C . ALA A 1 103 ? -14.095 1.286 28.718 1.00 79.62 103 ALA A C 1
ATOM 842 O O . ALA A 1 103 ? -13.469 1.060 27.680 1.00 79.62 103 ALA A O 1
ATOM 843 N N . LEU A 1 104 ? -14.936 0.387 29.239 1.00 76.44 104 LEU A N 1
ATOM 844 C CA . LEU A 1 104 ? -15.206 -0.903 28.607 1.00 76.44 104 LEU A CA 1
ATOM 845 C C . LEU A 1 104 ? -15.958 -0.738 27.280 1.00 76.44 104 LEU A C 1
ATOM 847 O O . LEU A 1 104 ? -15.598 -1.378 26.294 1.00 76.44 104 LEU A O 1
ATOM 851 N N . ALA A 1 105 ? -16.972 0.128 27.235 1.00 75.62 105 ALA A N 1
ATOM 852 C CA . ALA A 1 105 ? -17.723 0.416 26.017 1.00 75.62 105 ALA A CA 1
ATOM 853 C C . ALA A 1 105 ? -16.828 1.041 24.935 1.00 75.62 105 ALA A C 1
ATOM 855 O O . ALA A 1 105 ? -16.873 0.610 23.784 1.00 75.62 105 ALA A O 1
ATOM 856 N N . GLU A 1 106 ? -15.966 1.990 25.307 1.00 75.81 106 GLU A N 1
ATOM 857 C CA . GLU A 1 106 ? -14.999 2.609 24.398 1.00 75.81 106 GLU A CA 1
ATOM 858 C C . GLU A 1 106 ? -14.009 1.581 23.838 1.00 75.81 106 GLU A C 1
ATOM 860 O O . GLU A 1 106 ? -13.783 1.536 22.626 1.00 75.81 106 GLU A O 1
ATOM 865 N N . LYS A 1 107 ? -13.449 0.718 24.694 1.00 81.00 107 LYS A N 1
ATOM 866 C CA . LYS A 1 107 ? -12.561 -0.362 24.251 1.00 81.00 107 LYS A CA 1
ATOM 867 C C . LYS A 1 107 ? -13.275 -1.302 23.279 1.00 81.00 107 LYS A C 1
ATOM 869 O O . LYS A 1 107 ? -12.771 -1.536 22.186 1.00 81.00 107 LYS A O 1
ATOM 874 N N . ASN A 1 108 ? -14.462 -1.784 23.644 1.00 81.50 108 ASN A N 1
ATOM 875 C CA . ASN A 1 108 ? -15.239 -2.692 22.801 1.00 81.50 108 ASN A CA 1
ATOM 876 C C . ASN A 1 108 ? -15.588 -2.055 21.448 1.00 81.50 108 ASN A C 1
ATOM 878 O O . ASN A 1 108 ? -15.548 -2.734 20.425 1.00 81.50 108 ASN A O 1
ATOM 882 N N . MET A 1 109 ? -15.895 -0.753 21.419 1.00 76.25 109 MET A N 1
ATOM 883 C CA . MET A 1 109 ? -16.122 -0.020 20.173 1.00 76.25 109 MET A CA 1
ATOM 884 C C . MET A 1 109 ? -14.867 0.036 19.300 1.00 76.25 109 MET A C 1
ATOM 886 O O . MET A 1 109 ? -14.954 -0.248 18.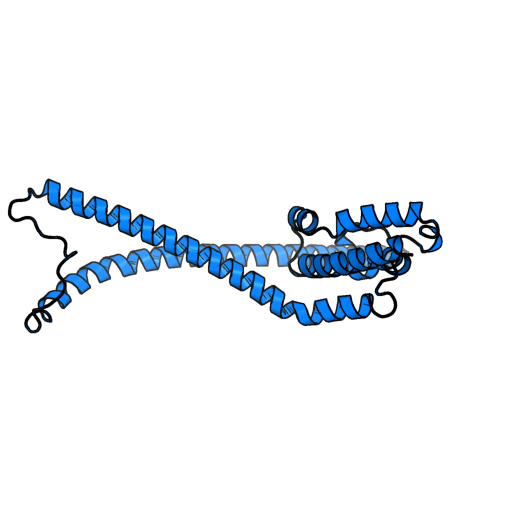106 1.00 76.25 109 MET A O 1
ATOM 890 N N . ARG A 1 110 ? -13.704 0.367 19.873 1.00 72.94 110 ARG A N 1
ATOM 891 C CA . ARG A 1 110 ? -12.430 0.392 19.135 1.00 72.94 110 ARG A CA 1
ATOM 892 C C . ARG A 1 110 ? -12.078 -0.988 18.580 1.00 72.94 110 ARG A C 1
ATOM 894 O O . ARG A 1 110 ? -11.728 -1.099 17.407 1.00 72.94 110 ARG A O 1
ATOM 901 N N . ASP A 1 111 ? -12.241 -2.029 19.392 1.00 82.88 111 ASP A N 1
ATOM 902 C CA . ASP A 1 111 ? -11.973 -3.413 18.997 1.00 82.88 111 ASP A CA 1
ATOM 903 C C . ASP A 1 111 ? -12.921 -3.858 17.872 1.00 82.88 111 ASP A C 1
ATOM 905 O O . ASP A 1 111 ? -12.479 -4.454 16.890 1.00 82.88 111 ASP A O 1
ATOM 909 N N . LEU A 1 112 ? -14.211 -3.512 17.954 1.00 79.44 112 LEU A N 1
ATOM 910 C CA . LEU A 1 112 ? -15.188 -3.816 16.905 1.00 79.44 112 LEU A CA 1
ATOM 911 C C . LEU A 1 112 ? -14.857 -3.105 15.584 1.00 79.44 112 LEU A C 1
ATOM 913 O O . LEU A 1 112 ? -14.963 -3.715 14.519 1.00 79.44 112 LEU A O 1
ATOM 917 N N . MET A 1 113 ? -14.448 -1.833 15.633 1.00 75.56 113 MET A N 1
ATOM 918 C CA . MET A 1 113 ? -14.022 -1.094 14.437 1.00 75.56 113 MET A CA 1
ATOM 919 C C . MET A 1 113 ? -12.782 -1.733 13.802 1.00 75.56 113 MET A C 1
ATOM 921 O O . MET 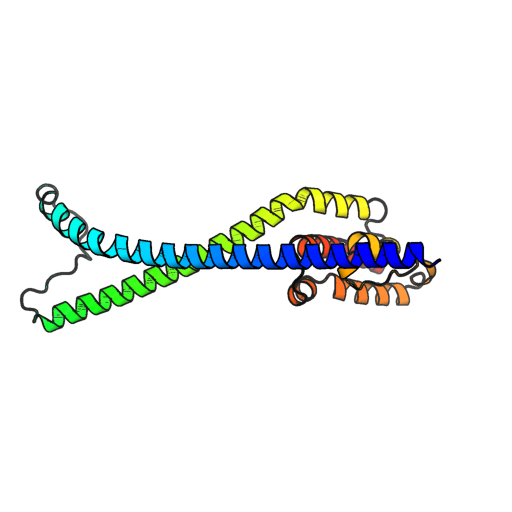A 1 113 ? -12.781 -1.992 12.598 1.00 75.56 113 MET A O 1
ATOM 925 N N . ALA A 1 114 ? -11.769 -2.061 14.608 1.00 80.38 114 ALA A N 1
ATOM 926 C CA . ALA A 1 114 ? -10.550 -2.711 14.132 1.00 80.38 114 ALA A CA 1
ATOM 927 C C . ALA A 1 114 ? -10.833 -4.092 13.516 1.00 80.38 114 ALA A C 1
ATOM 929 O O . ALA A 1 114 ? -10.292 -4.427 12.463 1.00 80.38 114 ALA A O 1
ATOM 930 N N . GLN A 1 115 ? -11.724 -4.880 14.125 1.00 82.50 115 GLN A N 1
ATOM 931 C CA . GLN A 1 115 ? -12.140 -6.177 13.584 1.00 82.50 115 GLN A CA 1
ATOM 932 C C . GLN A 1 115 ? -12.861 -6.041 12.243 1.00 82.50 115 GLN A C 1
ATOM 934 O O . GLN A 1 115 ? -12.622 -6.849 11.347 1.00 82.50 115 GLN A O 1
ATOM 939 N N . ARG A 1 116 ? -13.722 -5.029 12.080 1.00 79.94 116 ARG A N 1
ATOM 940 C CA . ARG A 1 116 ? -14.406 -4.765 10.805 1.00 79.94 116 ARG A CA 1
ATOM 941 C C . ARG A 1 116 ? -13.419 -4.383 9.705 1.00 79.94 116 ARG A C 1
ATOM 943 O O . ARG A 1 116 ? -13.445 -5.013 8.651 1.00 79.94 116 ARG A O 1
ATOM 950 N N . GLU A 1 117 ? -12.517 -3.436 9.968 1.00 80.50 117 GLU A N 1
ATOM 951 C CA . GLU A 1 117 ? -11.475 -3.041 9.005 1.00 80.50 117 GLU A CA 1
ATOM 952 C C . GLU A 1 117 ? -10.595 -4.242 8.624 1.00 80.50 117 GLU A C 1
ATOM 954 O O . GLU A 1 117 ? -10.325 -4.478 7.444 1.00 80.50 117 GLU A O 1
ATOM 959 N N . GLN A 1 118 ? -10.210 -5.066 9.602 1.00 82.94 118 GLN A N 1
ATOM 960 C CA . GLN A 1 118 ? -9.416 -6.265 9.346 1.00 82.94 118 GLN A CA 1
ATOM 961 C C . GLN A 1 118 ? -10.193 -7.333 8.563 1.00 82.94 118 GLN A C 1
ATOM 963 O O . GLN A 1 118 ? -9.625 -7.980 7.684 1.00 82.94 118 GLN A O 1
ATOM 968 N N . ALA A 1 119 ? -11.483 -7.527 8.844 1.00 85.31 119 ALA A N 1
ATOM 969 C CA . ALA A 1 119 ? -12.320 -8.473 8.114 1.00 85.31 119 ALA A CA 1
ATOM 970 C C . ALA A 1 119 ? -12.497 -8.053 6.648 1.00 85.31 119 ALA A C 1
ATOM 972 O O . ALA A 1 119 ? -12.392 -8.894 5.755 1.00 85.31 119 ALA A O 1
ATOM 973 N N . GLU A 1 120 ? -12.709 -6.763 6.382 1.00 84.56 120 GLU A N 1
ATOM 974 C CA . GLU A 1 120 ? -12.752 -6.223 5.018 1.00 84.56 120 GLU A CA 1
ATOM 975 C C . GLU A 1 120 ? -11.413 -6.387 4.304 1.00 84.56 120 GLU A C 1
ATOM 977 O O . GLU A 1 120 ? -11.368 -6.847 3.160 1.00 84.56 120 GLU A O 1
ATOM 982 N N . ARG A 1 121 ? -10.311 -6.095 5.001 1.00 84.75 121 ARG A N 1
ATOM 983 C CA . ARG A 1 121 ? -8.963 -6.312 4.480 1.00 84.75 121 ARG A CA 1
ATOM 984 C C . ARG A 1 121 ? -8.742 -7.768 4.092 1.00 84.75 121 ARG A C 1
ATOM 986 O O . ARG A 1 121 ? -8.286 -8.024 2.985 1.00 84.75 121 ARG A O 1
ATOM 993 N N . ASN A 1 122 ? -9.101 -8.710 4.963 1.00 84.75 122 ASN A N 1
ATOM 994 C CA . ASN A 1 122 ? -8.939 -10.143 4.716 1.00 84.75 122 ASN A CA 1
ATOM 995 C C . ASN A 1 122 ? -9.794 -10.623 3.538 1.00 84.75 122 ASN A C 1
ATOM 997 O O . ASN A 1 122 ? -9.303 -11.379 2.709 1.00 84.75 122 ASN A O 1
ATOM 1001 N N . ARG A 1 123 ? -11.041 -10.144 3.414 1.00 88.50 123 ARG A N 1
ATOM 1002 C CA . ARG A 1 123 ? -11.916 -10.474 2.273 1.00 88.50 123 ARG A CA 1
ATOM 1003 C C . ARG A 1 123 ? -11.312 -10.066 0.931 1.00 88.50 123 ARG A C 1
ATOM 1005 O O . ARG A 1 123 ? -11.516 -10.749 -0.066 1.00 88.50 123 ARG A O 1
ATOM 1012 N N . LEU A 1 124 ? -10.605 -8.939 0.900 1.00 86.06 124 LEU A N 1
ATOM 1013 C CA . LEU A 1 124 ? -10.038 -8.370 -0.323 1.00 86.06 124 LEU A CA 1
ATOM 1014 C C . LEU A 1 124 ? -8.583 -8.799 -0.552 1.00 86.06 124 LEU A C 1
ATOM 1016 O O . LEU A 1 124 ? -8.100 -8.702 -1.678 1.00 86.06 124 LEU A O 1
ATOM 1020 N N . ALA A 1 125 ? -7.893 -9.284 0.482 1.00 87.75 125 ALA A N 1
ATOM 1021 C CA . ALA A 1 125 ? -6.468 -9.600 0.450 1.00 87.75 125 ALA A CA 1
ATOM 1022 C C . ALA A 1 125 ? -6.105 -10.608 -0.644 1.00 87.75 125 ALA A C 1
ATOM 1024 O O . ALA A 1 125 ? -5.094 -10.416 -1.316 1.00 87.75 125 ALA A O 1
ATOM 1025 N N . ASP A 1 126 ? -6.927 -11.636 -0.861 1.00 88.06 126 ASP A N 1
ATOM 1026 C CA . ASP A 1 126 ? -6.645 -12.661 -1.870 1.00 88.06 126 ASP A CA 1
ATOM 1027 C C . ASP A 1 126 ? -6.744 -12.098 -3.291 1.00 88.06 126 ASP A C 1
ATOM 1029 O O . ASP A 1 126 ? -5.818 -12.260 -4.087 1.00 88.06 126 ASP A O 1
ATOM 1033 N N . SER A 1 127 ? -7.821 -11.365 -3.598 1.00 91.06 127 SER A N 1
ATOM 1034 C CA . SER A 1 127 ? -8.016 -10.741 -4.914 1.00 91.06 127 SER A CA 1
ATOM 1035 C C . SER A 1 127 ? -6.961 -9.670 -5.186 1.00 91.06 127 SER A C 1
ATOM 1037 O O . SER A 1 127 ? -6.288 -9.704 -6.213 1.00 91.06 127 SER A O 1
ATOM 1039 N N . LEU A 1 128 ? -6.769 -8.738 -4.248 1.00 91.12 128 LEU A N 1
ATOM 1040 C CA . LEU A 1 128 ? -5.792 -7.658 -4.393 1.00 91.12 128 LEU A CA 1
ATOM 1041 C C . LEU A 1 128 ? -4.362 -8.200 -4.422 1.00 91.12 128 LEU A C 1
ATOM 1043 O O . LEU A 1 128 ? -3.518 -7.715 -5.171 1.00 91.12 128 LEU A O 1
ATOM 1047 N N . GLY A 1 129 ? -4.084 -9.228 -3.623 1.00 91.50 129 GLY A N 1
ATOM 1048 C CA . GLY A 1 129 ? -2.807 -9.925 -3.621 1.00 91.50 129 GLY A CA 1
ATOM 1049 C C . GLY A 1 129 ? -2.540 -10.612 -4.957 1.00 91.50 129 GLY A C 1
ATOM 1050 O O . GLY A 1 129 ? -1.431 -10.505 -5.478 1.00 91.50 129 GLY A O 1
ATOM 1051 N N . ALA A 1 130 ? -3.542 -11.269 -5.545 1.00 93.50 130 ALA A N 1
ATOM 1052 C CA . ALA A 1 130 ? -3.440 -11.856 -6.878 1.00 93.50 130 ALA A CA 1
ATOM 1053 C C . ALA A 1 130 ? -3.209 -10.791 -7.961 1.00 93.50 130 ALA A C 1
ATOM 1055 O O . ALA A 1 130 ? -2.401 -11.011 -8.863 1.00 93.50 130 ALA A O 1
ATOM 1056 N N . ASP A 1 131 ? -3.852 -9.628 -7.854 1.00 93.19 131 ASP A N 1
ATOM 1057 C CA . ASP A 1 131 ? -3.660 -8.508 -8.778 1.00 93.19 131 ASP A CA 1
ATOM 1058 C C . ASP A 1 131 ? -2.244 -7.936 -8.710 1.00 93.19 131 ASP A C 1
ATOM 1060 O O . ASP A 1 131 ? -1.597 -7.772 -9.748 1.00 93.19 131 ASP A O 1
ATOM 1064 N N . VAL A 1 132 ? -1.723 -7.707 -7.500 1.00 94.88 132 VAL A N 1
ATOM 1065 C CA . VAL A 1 132 ? -0.344 -7.235 -7.308 1.00 94.88 132 VAL A CA 1
ATOM 1066 C C . VAL A 1 132 ? 0.662 -8.280 -7.787 1.00 94.88 132 VAL A C 1
ATOM 1068 O O . VAL A 1 132 ? 1.607 -7.921 -8.485 1.00 94.88 132 VAL A O 1
ATOM 1071 N N . LYS A 1 133 ? 0.453 -9.569 -7.486 1.00 94.31 133 LYS A N 1
ATOM 1072 C CA . LYS A 1 133 ? 1.319 -10.660 -7.969 1.00 94.31 133 LYS A CA 1
ATOM 1073 C C . LYS A 1 133 ? 1.314 -10.756 -9.490 1.00 94.31 133 LYS A C 1
ATOM 1075 O O . LYS A 1 133 ? 2.372 -10.816 -10.100 1.00 94.31 133 LYS A O 1
ATOM 1080 N N . ARG A 1 134 ? 0.137 -10.727 -10.119 1.00 95.44 134 ARG A N 1
ATOM 1081 C CA . ARG A 1 134 ? 0.001 -10.757 -11.582 1.00 95.44 134 ARG A CA 1
ATOM 1082 C C . ARG A 1 134 ? 0.668 -9.551 -12.230 1.00 95.44 134 ARG A C 1
ATOM 1084 O O . ARG A 1 134 ? 1.294 -9.691 -13.275 1.00 95.44 134 ARG A O 1
ATOM 1091 N N . TRP A 1 135 ? 0.546 -8.375 -11.617 1.00 95.44 135 TRP A N 1
ATOM 1092 C CA . TRP A 1 135 ? 1.277 -7.202 -12.067 1.00 95.44 135 TRP A CA 1
ATOM 1093 C C . TRP A 1 135 ? 2.782 -7.413 -11.909 1.00 95.44 135 TRP A C 1
ATOM 1095 O O . TRP A 1 135 ? 3.499 -7.205 -12.873 1.00 95.44 135 TRP A O 1
ATOM 1105 N N . ALA A 1 136 ? 3.283 -7.849 -10.758 1.00 95.62 136 ALA A N 1
ATOM 1106 C CA . ALA A 1 136 ? 4.719 -7.976 -10.513 1.00 95.62 136 ALA A CA 1
ATOM 1107 C C . ALA A 1 136 ? 5.383 -9.119 -11.307 1.00 95.62 136 ALA A C 1
ATOM 1109 O O . ALA A 1 136 ? 6.567 -9.021 -11.636 1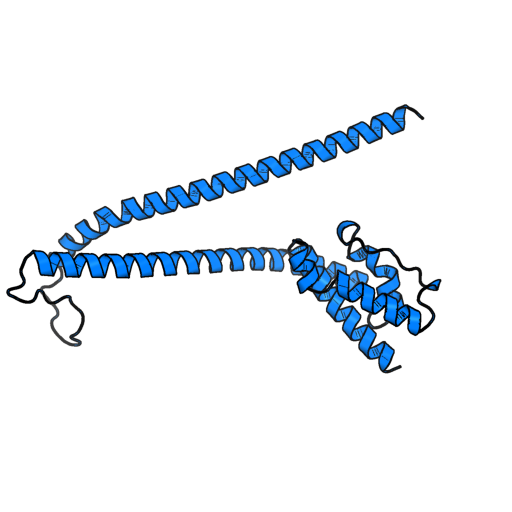.00 95.62 136 ALA A O 1
ATOM 1110 N N . ALA A 1 137 ? 4.622 -10.156 -11.670 1.00 94.88 137 ALA A N 1
ATOM 1111 C CA . ALA A 1 137 ? 5.099 -11.346 -12.364 1.00 94.88 137 ALA A CA 1
ATOM 1112 C C . ALA A 1 137 ? 5.981 -11.007 -13.580 1.00 94.88 137 ALA A C 1
ATOM 1114 O O . ALA A 1 137 ? 5.627 -10.191 -14.436 1.00 94.88 137 ALA A O 1
ATOM 1115 N N . GLY A 1 138 ? 7.162 -11.630 -13.637 1.00 91.38 138 GLY A N 1
ATOM 1116 C CA . GLY A 1 138 ? 8.148 -11.434 -14.707 1.00 91.38 138 GLY A CA 1
ATOM 1117 C C . GLY A 1 138 ? 8.951 -10.126 -14.636 1.00 91.38 138 GLY A C 1
ATOM 1118 O O . GLY A 1 138 ? 9.886 -9.954 -15.413 1.00 91.38 138 GLY A O 1
ATOM 1119 N N . LYS A 1 139 ? 8.635 -9.214 -13.707 1.00 93.88 139 LYS A N 1
ATOM 1120 C CA . LYS A 1 139 ? 9.399 -7.977 -13.451 1.00 93.88 139 LYS A CA 1
ATOM 1121 C C . LYS A 1 139 ? 9.783 -7.779 -11.983 1.00 93.88 139 LYS A C 1
ATOM 1123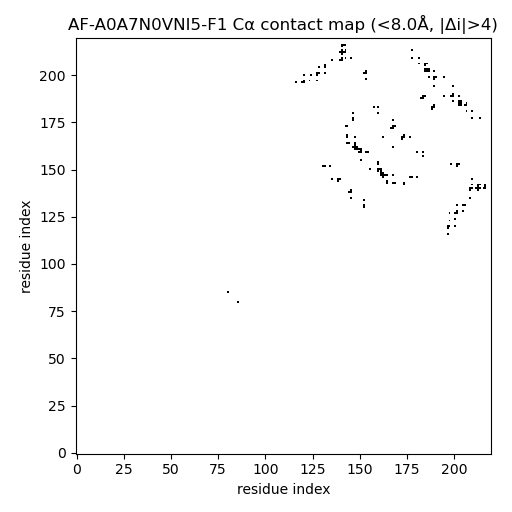 O O . LYS A 1 139 ? 10.263 -6.711 -11.603 1.00 93.88 139 LYS A O 1
ATOM 1128 N N . GLU A 1 140 ? 9.612 -8.809 -11.162 1.00 91.06 140 GLU A N 1
ATOM 1129 C CA . GLU A 1 140 ? 10.021 -8.813 -9.759 1.00 91.06 140 GLU A CA 1
ATOM 1130 C C . GLU A 1 140 ? 11.535 -8.596 -9.649 1.00 91.06 140 GLU A C 1
ATOM 1132 O O . GLU A 1 140 ? 12.335 -9.280 -10.284 1.00 91.06 140 GLU A O 1
ATOM 1137 N N . GLY A 1 141 ? 11.953 -7.608 -8.860 1.00 91.19 141 GLY A N 1
ATOM 1138 C CA . GLY A 1 141 ? 13.362 -7.237 -8.733 1.00 91.19 141 GLY A CA 1
ATOM 1139 C C . GLY A 1 141 ? 13.912 -6.339 -9.846 1.00 91.19 141 GLY A C 1
ATOM 1140 O O . GLY A 1 141 ? 14.954 -5.726 -9.638 1.00 91.19 141 GLY A O 1
ATOM 1141 N N . ASN A 1 142 ? 13.216 -6.170 -10.977 1.00 94.44 142 ASN A N 1
ATOM 1142 C CA . ASN A 1 142 ? 13.611 -5.206 -12.004 1.00 94.44 142 ASN A CA 1
ATOM 1143 C C . ASN A 1 142 ? 12.985 -3.839 -11.712 1.00 94.44 142 ASN A C 1
ATOM 1145 O O . ASN A 1 142 ? 11.851 -3.541 -12.099 1.00 94.44 142 ASN A O 1
ATOM 1149 N N . LEU A 1 143 ? 13.756 -2.975 -11.053 1.00 94.94 143 LEU A N 1
ATOM 1150 C CA . LEU A 1 143 ? 13.275 -1.667 -10.618 1.00 94.94 143 LEU A CA 1
ATOM 1151 C C . LEU A 1 143 ? 12.774 -0.790 -11.781 1.00 94.94 143 LEU A C 1
ATOM 1153 O O . LEU A 1 143 ? 11.764 -0.102 -11.642 1.00 94.94 143 LEU A O 1
ATOM 1157 N N . ARG A 1 144 ? 13.431 -0.830 -12.947 1.00 95.69 144 ARG A N 1
ATOM 1158 C CA . ARG A 1 144 ? 13.034 -0.028 -14.121 1.00 95.69 144 ARG A CA 1
ATOM 1159 C C . ARG A 1 144 ? 11.673 -0.462 -14.664 1.00 95.69 144 ARG A C 1
ATOM 1161 O O . ARG A 1 144 ? 10.820 0.376 -14.964 1.00 95.69 144 ARG A O 1
ATOM 1168 N N . ALA A 1 145 ? 11.453 -1.772 -14.756 1.00 95.25 145 ALA A N 1
ATOM 1169 C CA . ALA A 1 145 ? 10.194 -2.341 -15.224 1.00 95.25 145 ALA A CA 1
ATOM 1170 C C . ALA A 1 145 ? 9.038 -2.057 -14.249 1.00 95.25 145 ALA A C 1
ATOM 1172 O O . ALA A 1 145 ? 7.939 -1.709 -14.681 1.00 95.25 145 ALA A O 1
ATOM 1173 N N . LEU A 1 146 ? 9.284 -2.134 -12.937 1.00 95.81 146 LEU A N 1
ATOM 1174 C CA . LEU A 1 146 ? 8.276 -1.810 -11.922 1.00 95.81 146 LEU A CA 1
ATOM 1175 C C . LEU A 1 146 ? 7.885 -0.326 -11.966 1.00 95.81 146 LEU A C 1
ATOM 1177 O O . LEU A 1 146 ? 6.700 -0.004 -12.016 1.00 95.81 146 LEU A O 1
ATOM 1181 N N . LEU A 1 147 ? 8.859 0.589 -12.024 1.00 95.50 147 LEU A N 1
ATOM 1182 C CA . LEU A 1 147 ? 8.591 2.033 -12.056 1.00 95.50 147 LEU A CA 1
ATOM 1183 C C . LEU A 1 147 ? 7.845 2.476 -13.322 1.00 95.50 147 LEU A C 1
ATOM 1185 O O . LEU A 1 147 ? 6.976 3.346 -13.247 1.00 95.50 147 LEU A O 1
ATOM 1189 N N . SER A 1 148 ? 8.154 1.869 -14.470 1.00 94.44 148 SER A N 1
ATOM 1190 C CA . SER A 1 148 ? 7.536 2.223 -15.758 1.00 94.44 148 SER A CA 1
ATOM 1191 C C . SER A 1 148 ? 6.109 1.696 -15.947 1.00 94.44 148 SER A C 1
ATOM 1193 O O . SER A 1 148 ? 5.392 2.139 -16.846 1.00 94.44 148 SER A O 1
ATOM 1195 N N . THR A 1 149 ? 5.674 0.769 -15.090 1.00 94.19 149 THR A N 1
ATOM 1196 C CA . THR A 1 149 ? 4.350 0.126 -15.160 1.00 94.19 149 THR A CA 1
ATOM 1197 C C . THR A 1 149 ? 3.500 0.350 -13.908 1.00 94.19 149 THR A C 1
ATOM 1199 O O . THR A 1 149 ? 2.434 -0.250 -13.761 1.00 94.19 149 THR A O 1
ATOM 1202 N N . LEU A 1 150 ? 3.940 1.231 -13.009 1.00 93.88 150 LEU A N 1
ATOM 1203 C CA . LEU A 1 150 ? 3.300 1.501 -11.722 1.00 93.88 150 LEU A CA 1
ATOM 1204 C C . LEU A 1 150 ? 1.887 2.113 -11.859 1.00 93.88 150 LEU A C 1
ATOM 1206 O O . LEU A 1 150 ? 1.022 1.893 -11.013 1.00 93.88 150 LEU A O 1
ATOM 1210 N N . GLN A 1 151 ? 1.618 2.820 -12.960 1.00 92.38 151 GLN A N 1
ATOM 1211 C CA . GLN A 1 151 ? 0.314 3.417 -13.277 1.00 92.38 151 GLN A CA 1
ATOM 1212 C C . GLN A 1 151 ? -0.823 2.393 -13.383 1.00 92.38 151 GLN A C 1
ATOM 1214 O O . GLN A 1 151 ? -1.963 2.726 -13.077 1.00 92.38 151 GLN A O 1
ATOM 1219 N N . TYR A 1 152 ? -0.527 1.155 -13.794 1.00 91.75 152 TYR A N 1
ATOM 1220 C CA . TYR A 1 152 ? -1.557 0.135 -14.014 1.00 91.75 152 TYR A CA 1
ATOM 1221 C C . TYR A 1 152 ? -2.114 -0.438 -12.713 1.00 91.75 152 TYR A C 1
ATOM 1223 O O . TYR A 1 152 ? -3.231 -0.943 -12.708 1.00 91.75 152 TYR A O 1
ATOM 1231 N N . ILE A 1 153 ? -1.342 -0.364 -11.627 1.00 92.56 153 ILE A N 1
ATOM 1232 C CA . ILE A 1 153 ? -1.721 -0.940 -10.336 1.00 92.56 153 ILE A CA 1
ATOM 1233 C C . ILE A 1 153 ? -2.149 0.128 -9.319 1.00 92.56 153 ILE A C 1
ATOM 1235 O O . ILE A 1 153 ? -3.009 -0.137 -8.488 1.00 92.56 153 ILE A O 1
ATOM 1239 N N . LEU A 1 154 ? -1.607 1.350 -9.399 1.00 88.19 154 LEU A N 1
ATOM 1240 C CA . LEU A 1 154 ? -2.002 2.451 -8.509 1.00 88.19 154 LEU A CA 1
ATOM 1241 C C . LEU A 1 154 ? -3.284 3.174 -8.945 1.00 88.19 154 LEU A C 1
ATOM 1243 O O . LEU A 1 154 ? -3.909 3.847 -8.124 1.00 88.19 154 LEU A O 1
ATOM 1247 N N . GLY A 1 155 ? -3.661 3.060 -10.220 1.00 83.69 155 GLY A N 1
ATOM 1248 C CA . GLY A 1 155 ? -4.842 3.715 -10.775 1.00 83.69 155 GLY A CA 1
ATOM 1249 C C . GLY A 1 155 ? -4.740 5.251 -10.847 1.00 83.69 155 GLY A C 1
ATOM 1250 O O . GLY A 1 155 ? -3.760 5.851 -10.382 1.00 83.69 155 GLY A O 1
ATOM 1251 N N . PRO A 1 156 ? -5.752 5.910 -11.442 1.00 78.62 156 PRO A N 1
ATOM 1252 C CA . PRO A 1 156 ? -5.756 7.359 -11.663 1.00 78.62 156 PRO A CA 1
ATOM 1253 C C . PRO A 1 156 ? -5.797 8.173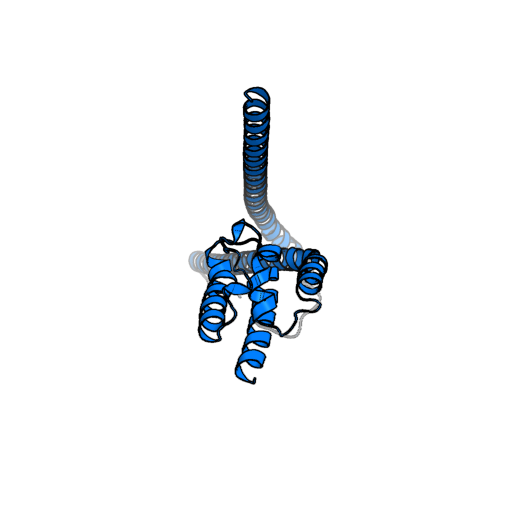 -10.359 1.00 78.62 156 PRO A C 1
ATOM 1255 O O . PRO A 1 156 ? -5.131 9.204 -10.265 1.00 78.62 156 PRO A O 1
ATOM 1258 N N . GLU A 1 157 ? -6.471 7.663 -9.325 1.00 79.56 157 GLU A N 1
ATOM 1259 C CA . GLU A 1 157 ? -6.623 8.311 -8.010 1.00 79.56 157 GLU A CA 1
ATOM 1260 C C . GLU A 1 157 ? -5.291 8.545 -7.282 1.00 79.56 157 GLU A C 1
ATOM 1262 O O . GLU A 1 157 ? -5.167 9.414 -6.421 1.00 79.56 157 GLU A O 1
ATOM 1267 N N . SER A 1 158 ? -4.250 7.784 -7.630 1.00 80.19 158 SER A N 1
ATOM 1268 C CA . SER A 1 158 ? -2.931 7.948 -7.020 1.00 80.19 158 SER A CA 1
ATOM 1269 C C . SER A 1 158 ? -2.245 9.263 -7.403 1.00 80.19 158 SER A C 1
ATOM 1271 O O . SER A 1 158 ? -1.354 9.720 -6.683 1.00 80.19 158 SER A O 1
ATOM 1273 N N . GLY A 1 159 ? -2.614 9.868 -8.538 1.00 84.56 159 GLY A N 1
ATOM 1274 C CA . GLY A 1 159 ? -1.887 10.991 -9.133 1.00 84.56 159 GLY A CA 1
ATOM 1275 C C . GLY A 1 159 ? -0.498 10.610 -9.666 1.00 84.56 159 GLY A C 1
ATOM 1276 O O . GLY A 1 159 ? 0.339 11.492 -9.902 1.00 84.56 159 GLY A O 1
ATOM 1277 N N . TRP A 1 160 ? -0.212 9.311 -9.820 1.00 90.69 160 TRP A N 1
ATOM 1278 C CA . TRP A 1 160 ? 1.025 8.831 -10.422 1.00 90.69 160 TRP A CA 1
ATOM 1279 C C . TRP A 1 160 ? 1.027 9.100 -11.928 1.00 90.69 160 TRP A C 1
ATOM 1281 O O . TRP A 1 160 ? 0.106 8.728 -12.650 1.00 90.69 160 TRP A O 1
ATOM 1291 N N . LYS A 1 161 ? 2.100 9.727 -12.417 1.00 90.56 161 LYS A N 1
ATOM 1292 C CA . LYS A 1 161 ? 2.316 9.924 -13.854 1.00 90.56 161 LYS A CA 1
ATOM 1293 C C . LYS A 1 161 ? 3.169 8.781 -14.382 1.00 90.56 161 LYS A C 1
ATOM 1295 O O . LYS A 1 161 ? 4.253 8.561 -13.845 1.00 90.56 161 LYS A O 1
ATOM 1300 N N . ALA A 1 162 ? 2.687 8.106 -15.424 1.00 92.31 162 ALA A N 1
ATOM 1301 C CA . ALA A 1 162 ? 3.432 7.061 -16.113 1.00 92.31 162 ALA A CA 1
ATOM 1302 C C . ALA A 1 162 ? 4.807 7.583 -16.555 1.00 92.31 162 ALA A C 1
ATOM 1304 O O . ALA A 1 162 ? 4.920 8.707 -17.046 1.00 92.31 162 ALA A O 1
ATOM 1305 N N . ILE A 1 163 ? 5.838 6.765 -16.353 1.00 93.00 163 ILE A N 1
ATOM 1306 C CA . ILE A 1 163 ? 7.215 7.086 -16.725 1.00 93.00 163 ILE A CA 1
ATOM 1307 C C . ILE A 1 163 ? 7.626 6.074 -17.798 1.00 93.00 163 ILE A C 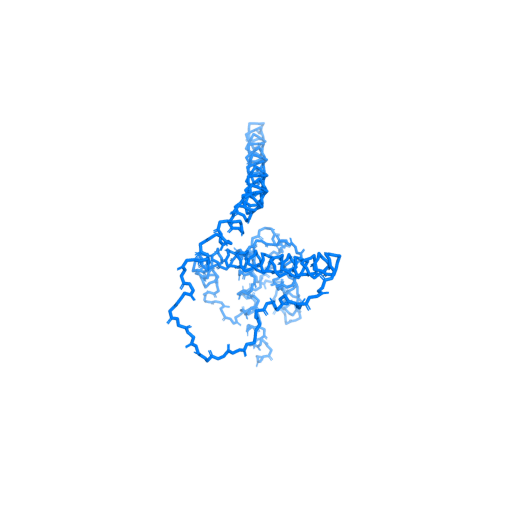1
ATOM 1309 O O . ILE A 1 163 ? 7.680 4.882 -17.490 1.00 93.00 163 ILE A O 1
ATOM 1313 N N . PRO A 1 164 ? 7.871 6.486 -19.052 1.00 93.25 164 PRO A N 1
ATOM 1314 C CA . PRO A 1 164 ? 8.281 5.551 -20.089 1.00 93.25 164 PRO A CA 1
ATOM 1315 C C . PRO A 1 164 ? 9.672 4.993 -19.775 1.00 93.25 164 PRO A C 1
ATOM 1317 O O . PRO A 1 164 ? 10.486 5.637 -19.112 1.00 93.25 164 PRO A O 1
ATOM 1320 N N . LEU A 1 165 ? 9.970 3.790 -20.273 1.00 92.06 165 LEU A N 1
ATOM 1321 C CA . LEU A 1 165 ? 11.257 3.135 -20.013 1.00 92.06 165 LEU A CA 1
ATOM 1322 C C . LEU A 1 165 ? 12.450 3.968 -20.520 1.00 92.06 165 LEU A C 1
ATOM 1324 O O . LEU A 1 165 ? 13.522 3.930 -19.922 1.00 92.06 165 LEU A O 1
ATOM 1328 N N . THR A 1 166 ? 12.233 4.772 -21.566 1.00 93.12 166 THR A N 1
ATOM 1329 C CA . THR A 1 166 ? 13.197 5.738 -22.116 1.00 93.12 166 THR A CA 1
ATOM 1330 C C . THR A 1 166 ? 13.681 6.755 -21.085 1.00 93.12 166 THR A C 1
ATOM 1332 O O . THR A 1 166 ? 14.837 7.170 -21.125 1.00 93.12 166 THR A O 1
ATOM 1335 N N . ASP A 1 167 ? 12.834 7.104 -20.117 1.00 91.31 167 ASP A N 1
ATOM 1336 C CA . ASP A 1 167 ? 13.125 8.122 -19.106 1.00 91.31 167 ASP A CA 1
ATOM 1337 C C . ASP A 1 167 ? 13.786 7.524 -17.856 1.00 91.31 167 ASP A C 1
ATOM 1339 O O . ASP A 1 167 ? 14.217 8.261 -16.973 1.00 91.31 167 ASP A O 1
ATOM 1343 N N . VAL A 1 168 ? 13.889 6.194 -17.762 1.00 92.50 168 VAL A N 1
ATOM 1344 C CA . VAL A 1 168 ? 14.495 5.460 -16.634 1.00 92.50 168 VAL A CA 1
ATOM 1345 C C . VAL A 1 168 ? 15.631 4.539 -17.089 1.00 92.50 168 VAL A C 1
ATOM 1347 O O . VAL A 1 168 ? 15.863 3.473 -16.519 1.00 92.50 168 VAL A O 1
ATOM 1350 N N . ILE A 1 169 ? 16.380 4.964 -18.108 1.00 92.25 169 ILE A N 1
ATOM 1351 C CA . ILE A 1 169 ? 17.582 4.259 -18.580 1.00 92.25 169 ILE A CA 1
ATOM 1352 C C . ILE A 1 169 ? 18.743 4.483 -17.599 1.00 92.25 169 ILE A C 1
ATOM 1354 O O . ILE A 1 169 ? 19.343 3.527 -17.092 1.00 92.25 169 ILE A O 1
ATOM 1358 N N . THR A 1 170 ? 19.041 5.751 -17.295 1.00 94.50 170 THR A N 1
ATOM 1359 C CA . THR A 1 170 ? 20.208 6.125 -16.484 1.00 94.50 170 THR A CA 1
ATOM 1360 C C . THR A 1 170 ? 19.972 5.860 -14.995 1.00 94.50 170 THR A C 1
ATOM 1362 O O . THR A 1 170 ? 18.863 6.083 -14.498 1.00 94.50 170 THR A O 1
ATOM 1365 N N . PRO A 1 171 ? 21.007 5.457 -14.231 1.00 93.94 171 PRO A N 1
ATOM 1366 C CA . PRO A 1 171 ? 20.863 5.220 -12.798 1.00 93.94 171 PRO A CA 1
ATOM 1367 C C . PRO A 1 171 ? 20.283 6.420 -12.049 1.00 93.94 171 PRO A C 1
ATOM 1369 O O . PRO A 1 171 ? 19.399 6.262 -11.217 1.00 93.94 171 PRO A O 1
ATOM 1372 N N . ILE A 1 172 ? 20.714 7.637 -12.386 1.00 94.88 172 ILE A N 1
ATOM 1373 C CA . ILE A 1 172 ? 20.227 8.874 -11.761 1.00 94.88 172 ILE A CA 1
ATOM 1374 C C . ILE A 1 172 ? 18.709 9.022 -11.941 1.00 94.88 172 ILE A C 1
ATOM 1376 O O . ILE A 1 172 ? 17.998 9.334 -10.981 1.00 94.88 172 ILE A O 1
ATOM 1380 N N . ALA A 1 173 ? 18.202 8.759 -13.147 1.00 94.38 173 ALA A N 1
ATOM 1381 C CA . ALA A 1 173 ? 16.777 8.848 -13.430 1.00 94.38 173 ALA A CA 1
ATOM 1382 C C . ALA A 1 173 ? 15.973 7.767 -12.691 1.00 94.38 173 ALA A C 1
ATOM 1384 O O . ALA A 1 173 ? 14.936 8.078 -12.102 1.00 94.38 173 ALA A O 1
ATOM 1385 N N . VAL A 1 174 ? 16.498 6.538 -12.608 1.00 95.12 174 VAL A N 1
ATOM 1386 C CA . VAL A 1 174 ? 15.911 5.452 -11.803 1.00 95.12 174 VAL A CA 1
ATOM 1387 C C . VAL A 1 174 ? 15.821 5.847 -10.328 1.00 95.12 174 VAL A C 1
ATOM 1389 O O . VAL A 1 174 ? 14.753 5.734 -9.728 1.00 95.12 174 VAL A O 1
ATOM 1392 N N . LYS A 1 175 ? 16.898 6.395 -9.743 1.00 95.25 175 LYS A N 1
ATOM 1393 C CA . LYS A 1 175 ? 16.907 6.861 -8.343 1.00 95.25 175 LYS A CA 1
ATOM 1394 C C . LYS A 1 175 ? 15.882 7.970 -8.097 1.00 95.25 175 LYS A C 1
ATOM 1396 O O . LYS A 1 175 ? 15.199 7.958 -7.072 1.00 95.25 175 LYS A O 1
ATOM 1401 N N . LYS A 1 176 ? 15.731 8.909 -9.037 1.00 95.62 176 LYS A N 1
ATOM 1402 C CA . LYS A 1 176 ? 14.725 9.982 -8.961 1.00 95.62 176 LYS A CA 1
ATOM 1403 C C . LYS A 1 176 ? 13.298 9.430 -9.041 1.00 95.62 176 LYS A C 1
ATOM 1405 O O . LYS A 1 176 ? 12.455 9.813 -8.231 1.00 95.62 176 LYS A O 1
ATOM 1410 N N . ALA A 1 177 ? 13.035 8.525 -9.981 1.00 95.50 177 ALA A N 1
ATOM 1411 C CA . ALA A 1 177 ? 11.733 7.888 -10.151 1.00 95.50 177 ALA A CA 1
ATOM 1412 C C . ALA A 1 177 ? 11.358 7.016 -8.942 1.00 95.50 177 ALA A C 1
ATOM 1414 O O . ALA A 1 177 ? 10.231 7.116 -8.465 1.00 95.50 177 ALA A O 1
ATOM 1415 N N . TYR A 1 178 ? 12.303 6.253 -8.384 1.00 96.06 178 TYR A N 1
ATOM 1416 C CA . TYR A 1 178 ? 12.101 5.465 -7.165 1.00 96.06 178 TYR A CA 1
ATOM 1417 C C . TYR A 1 178 ? 11.744 6.339 -5.960 1.00 96.06 178 TYR A C 1
ATOM 1419 O O . TYR A 1 178 ? 10.718 6.112 -5.325 1.00 96.06 178 TYR A O 1
ATOM 1427 N N . ARG A 1 179 ? 12.528 7.393 -5.689 1.00 94.81 179 ARG A N 1
ATOM 1428 C CA . ARG A 1 179 ? 12.227 8.351 -4.608 1.00 94.81 179 ARG A CA 1
ATOM 1429 C C . ARG A 1 179 ? 10.853 8.989 -4.771 1.00 94.81 179 ARG A C 1
ATOM 1431 O O . ARG A 1 179 ? 10.170 9.241 -3.788 1.00 94.81 179 ARG A O 1
ATOM 1438 N N . LYS A 1 180 ? 10.447 9.266 -6.012 1.00 94.31 180 LYS A N 1
ATOM 1439 C CA . LYS A 1 180 ? 9.099 9.750 -6.290 1.00 94.31 180 LYS A CA 1
ATOM 1440 C C . LYS A 1 180 ? 8.075 8.664 -5.969 1.00 94.31 180 LYS A C 1
ATOM 1442 O O . LYS A 1 180 ? 7.154 8.949 -5.223 1.00 94.31 180 LYS A O 1
ATOM 1447 N N . ALA A 1 181 ? 8.237 7.445 -6.483 1.00 94.88 181 ALA A N 1
ATOM 1448 C CA . ALA A 1 181 ? 7.305 6.334 -6.278 1.00 94.88 181 ALA A CA 1
ATOM 1449 C C . ALA A 1 181 ? 7.059 6.043 -4.797 1.00 94.88 181 ALA A C 1
ATOM 1451 O O . ALA A 1 181 ? 5.903 5.942 -4.387 1.00 94.88 181 ALA A O 1
ATOM 1452 N N . THR A 1 182 ? 8.113 6.006 -3.977 1.00 94.62 182 THR A N 1
ATOM 1453 C CA . THR A 1 182 ? 7.975 5.754 -2.539 1.00 94.62 182 THR A CA 1
ATOM 1454 C C . THR A 1 182 ? 7.089 6.792 -1.860 1.00 94.62 182 THR A C 1
ATOM 1456 O O . THR A 1 182 ? 6.268 6.406 -1.046 1.00 94.62 182 THR A O 1
ATOM 1459 N N . LEU A 1 183 ? 7.119 8.073 -2.244 1.00 92.19 183 LEU A N 1
ATOM 1460 C CA . LEU A 1 183 ? 6.219 9.094 -1.676 1.00 92.19 183 LEU A CA 1
ATOM 1461 C C . LEU A 1 183 ? 4.732 8.865 -1.988 1.00 92.19 183 LEU A C 1
ATOM 1463 O O . LEU A 1 183 ? 3.874 9.356 -1.253 1.00 92.19 183 LEU A O 1
ATOM 1467 N N . TYR A 1 184 ? 4.418 8.166 -3.079 1.00 91.44 184 TYR A N 1
ATOM 1468 C CA . TYR A 1 184 ? 3.039 7.856 -3.461 1.00 91.44 184 TYR A CA 1
ATOM 1469 C C . TYR A 1 184 ? 2.515 6.601 -2.773 1.00 91.44 184 TYR A C 1
ATOM 1471 O O . TYR A 1 184 ? 1.337 6.557 -2.432 1.00 91.44 184 TYR A O 1
ATOM 1479 N N . VAL A 1 185 ? 3.378 5.606 -2.564 1.00 93.88 185 VAL A N 1
ATOM 1480 C CA . VAL A 1 185 ? 2.982 4.303 -2.007 1.00 93.88 185 VAL A CA 1
ATOM 1481 C C . VAL A 1 185 ? 3.341 4.138 -0.529 1.00 93.88 185 VAL A C 1
ATOM 1483 O O . VAL A 1 185 ? 3.009 3.122 0.070 1.00 93.88 185 VAL A O 1
ATOM 1486 N N . HIS A 1 186 ? 3.994 5.129 0.087 1.00 92.69 186 HIS A N 1
ATOM 1487 C CA . HIS A 1 186 ? 4.354 5.073 1.502 1.00 92.69 186 HIS A CA 1
ATOM 1488 C C . HIS A 1 186 ? 3.096 4.991 2.384 1.00 92.69 186 HIS A C 1
ATOM 1490 O O . HIS A 1 186 ? 2.220 5.854 2.249 1.00 92.69 186 HIS A O 1
ATOM 1496 N N . PRO A 1 187 ? 3.020 4.047 3.341 1.00 89.25 187 PRO A N 1
ATOM 1497 C CA . PRO A 1 187 ? 1.818 3.819 4.146 1.00 89.25 187 PRO A CA 1
ATOM 1498 C C . PRO A 1 187 ? 1.351 5.076 4.896 1.00 89.25 187 PRO A C 1
ATOM 1500 O O . PRO A 1 187 ? 0.166 5.387 4.871 1.00 89.25 187 PRO A O 1
ATOM 1503 N N . ASP A 1 188 ? 2.273 5.867 5.461 1.00 92.12 188 ASP A N 1
ATOM 1504 C CA . ASP A 1 188 ? 1.944 7.156 6.105 1.00 92.12 188 ASP A CA 1
ATOM 1505 C C . ASP A 1 188 ? 1.288 8.161 5.138 1.00 92.12 188 ASP A C 1
ATOM 1507 O O . ASP A 1 188 ? 0.289 8.797 5.469 1.00 92.12 188 ASP A O 1
ATOM 1511 N N . LYS A 1 189 ? 1.797 8.282 3.904 1.00 88.81 189 LYS A N 1
ATOM 1512 C CA . LYS A 1 189 ? 1.253 9.228 2.917 1.00 88.81 189 LYS A CA 1
ATOM 1513 C C . LYS A 1 189 ? -0.083 8.762 2.360 1.00 88.81 189 LYS A C 1
ATOM 1515 O O . LYS A 1 189 ? -0.966 9.583 2.135 1.00 88.81 189 LYS A O 1
ATOM 1520 N N . VAL A 1 190 ? -0.242 7.458 2.171 1.00 89.88 190 VAL A N 1
ATOM 1521 C CA . VAL A 1 190 ? -1.501 6.837 1.746 1.00 89.88 190 VAL A CA 1
ATOM 1522 C C . VAL A 1 190 ? -2.569 6.991 2.838 1.00 89.88 190 VAL A C 1
ATOM 1524 O O . VAL A 1 190 ? -3.707 7.343 2.531 1.00 89.88 190 VAL A O 1
ATOM 1527 N N . GLN A 1 191 ? -2.190 6.841 4.111 1.00 88.12 191 GLN A N 1
ATOM 1528 C CA . GLN A 1 191 ? -3.067 7.088 5.258 1.00 88.12 191 GLN A CA 1
ATOM 1529 C C . GLN A 1 191 ? -3.484 8.565 5.352 1.00 88.12 191 GLN A C 1
ATOM 1531 O O . GLN A 1 191 ? -4.668 8.849 5.508 1.00 88.12 191 GLN A O 1
ATOM 1536 N N . GLN A 1 192 ? -2.546 9.508 5.197 1.00 89.56 192 GLN A N 1
ATOM 1537 C CA . GLN A 1 192 ? -2.828 10.955 5.219 1.00 89.56 192 GLN A CA 1
ATOM 1538 C C . GLN A 1 192 ? -3.792 11.401 4.110 1.00 89.56 192 GLN A C 1
ATOM 1540 O O . GLN A 1 192 ? -4.548 12.347 4.302 1.00 89.56 192 GLN A O 1
ATOM 1545 N N . ARG A 1 193 ? -3.786 10.721 2.957 1.00 85.56 193 ARG A N 1
ATOM 1546 C CA . ARG A 1 193 ? -4.703 10.998 1.837 1.00 85.56 193 ARG A CA 1
ATOM 1547 C C . ARG A 1 193 ? -6.105 10.411 2.031 1.00 85.56 193 ARG A C 1
ATOM 1549 O O . ARG A 1 193 ? -6.946 10.599 1.161 1.00 85.56 193 ARG A O 1
ATOM 1556 N N . GLY A 1 194 ? -6.360 9.690 3.126 1.00 83.31 194 GLY A N 1
ATOM 1557 C CA . GLY A 1 194 ? -7.652 9.042 3.365 1.00 83.31 194 GLY A CA 1
ATOM 1558 C C . GLY A 1 194 ? -7.940 7.896 2.392 1.00 83.31 194 GLY A C 1
ATOM 1559 O O . GLY A 1 194 ? -9.089 7.680 2.018 1.00 83.31 194 GLY A O 1
ATOM 1560 N N . ALA A 1 195 ? -6.904 7.179 1.943 1.00 84.75 195 ALA A N 1
ATOM 1561 C CA . ALA A 1 195 ? -7.064 6.110 0.965 1.00 84.75 195 ALA A CA 1
ATOM 1562 C C . ALA A 1 195 ? -7.889 4.930 1.513 1.00 84.75 195 ALA A C 1
ATOM 1564 O O . ALA A 1 195 ? -7.857 4.621 2.709 1.00 84.75 195 ALA A O 1
ATOM 1565 N N . SER A 1 196 ? -8.589 4.234 0.614 1.00 88.00 196 SER A N 1
ATOM 1566 C CA . SER A 1 196 ? -9.383 3.051 0.955 1.00 88.00 196 SER A CA 1
ATOM 1567 C C . SER A 1 196 ? -8.511 1.913 1.502 1.00 88.00 196 SER A C 1
ATOM 1569 O O . SER A 1 196 ? -7.314 1.831 1.216 1.00 88.00 196 SER A O 1
ATOM 1571 N N . ILE A 1 197 ? -9.118 0.983 2.248 1.00 86.62 197 ILE A N 1
ATOM 1572 C CA . ILE A 1 197 ? -8.444 -0.228 2.760 1.00 86.62 197 ILE A CA 1
ATOM 1573 C C . ILE A 1 197 ? -7.751 -0.994 1.620 1.00 86.62 197 ILE A C 1
ATOM 1575 O O . ILE A 1 197 ? -6.629 -1.479 1.782 1.00 86.62 197 ILE A O 1
ATOM 1579 N N . GLN A 1 198 ? -8.383 -1.037 0.443 1.00 88.25 198 GLN A N 1
ATOM 1580 C CA . GLN A 1 198 ? -7.828 -1.659 -0.759 1.00 88.25 198 GLN A CA 1
ATOM 1581 C C . GLN A 1 198 ? -6.529 -0.985 -1.193 1.00 88.25 198 GLN A C 1
ATOM 1583 O O . GLN A 1 198 ? -5.517 -1.647 -1.407 1.00 88.25 198 GLN A O 1
ATOM 1588 N N . GLN A 1 199 ? -6.539 0.343 -1.284 1.00 88.94 199 GLN A N 1
ATOM 1589 C CA . GLN A 1 199 ? -5.385 1.096 -1.749 1.00 88.94 199 GLN A CA 1
ATOM 1590 C C . GLN A 1 199 ? -4.246 1.082 -0.730 1.00 88.94 199 GLN A C 1
ATOM 1592 O O . GLN A 1 199 ? -3.091 0.967 -1.129 1.00 88.94 199 GLN A O 1
ATOM 1597 N N . LYS A 1 200 ? -4.551 1.088 0.576 1.00 90.88 200 LYS A N 1
ATOM 1598 C CA . LYS A 1 200 ? -3.550 0.837 1.627 1.00 90.88 200 LYS A CA 1
ATOM 1599 C C . LYS A 1 200 ? -2.861 -0.513 1.423 1.00 90.88 200 LYS A C 1
ATOM 1601 O O . LYS A 1 200 ? -1.636 -0.572 1.435 1.00 90.88 200 LYS A O 1
ATOM 1606 N N . PHE A 1 201 ? -3.633 -1.577 1.184 1.00 91.44 201 PHE A N 1
ATOM 1607 C CA . PHE A 1 201 ? -3.091 -2.918 0.954 1.00 91.44 201 PHE A CA 1
ATOM 1608 C C . PHE A 1 201 ? -2.221 -2.990 -0.310 1.00 91.44 201 PHE A C 1
ATOM 1610 O O . PHE A 1 201 ? -1.101 -3.492 -0.254 1.00 91.44 201 PHE A O 1
ATOM 1617 N N . ILE A 1 202 ? -2.706 -2.462 -1.438 1.00 92.56 202 ILE A N 1
ATOM 1618 C CA . ILE A 1 202 ? -1.962 -2.449 -2.706 1.00 92.56 202 ILE A CA 1
ATOM 1619 C C . ILE A 1 202 ? -0.648 -1.670 -2.551 1.00 92.56 202 ILE A C 1
ATOM 1621 O O . ILE A 1 202 ? 0.414 -2.175 -2.913 1.00 92.56 202 ILE A O 1
ATOM 1625 N N . CYS A 1 203 ? -0.707 -0.460 -1.987 1.00 93.06 203 CYS A N 1
ATOM 1626 C CA . CYS A 1 203 ? 0.466 0.386 -1.788 1.00 93.06 203 CYS A CA 1
ATOM 1627 C C . CYS A 1 203 ? 1.504 -0.262 -0.868 1.00 93.06 203 CYS A C 1
ATOM 1629 O O . CYS A 1 203 ? 2.689 -0.195 -1.177 1.00 93.06 203 CYS A O 1
ATOM 1631 N N . GLU A 1 204 ? 1.075 -0.927 0.210 1.00 93.25 204 GLU A N 1
ATOM 1632 C CA . GLU A 1 204 ? 1.967 -1.686 1.095 1.00 93.25 204 GLU A CA 1
ATOM 1633 C C . GLU A 1 204 ? 2.731 -2.765 0.316 1.00 93.25 204 GLU A C 1
ATOM 1635 O O . GLU A 1 204 ? 3.960 -2.791 0.339 1.00 93.25 204 GLU A O 1
ATOM 1640 N N . LYS A 1 205 ? 2.029 -3.598 -0.465 1.00 94.25 205 LYS A N 1
ATOM 1641 C CA . LYS A 1 205 ? 2.675 -4.659 -1.256 1.00 94.25 205 LYS A CA 1
ATOM 1642 C C . LYS A 1 205 ? 3.606 -4.119 -2.336 1.00 94.25 205 LYS A C 1
ATOM 1644 O O . LYS A 1 205 ? 4.674 -4.677 -2.571 1.00 94.25 205 LYS A O 1
ATOM 1649 N N . ILE A 1 206 ? 3.227 -3.026 -2.988 1.00 95.00 206 ILE A N 1
ATOM 1650 C CA . ILE A 1 206 ? 4.078 -2.361 -3.977 1.00 95.00 206 ILE A CA 1
ATOM 1651 C C . ILE A 1 206 ? 5.322 -1.762 -3.319 1.00 95.00 206 ILE A C 1
ATOM 1653 O O . ILE A 1 206 ? 6.401 -1.826 -3.904 1.00 95.00 206 ILE A O 1
ATOM 1657 N N . PHE A 1 207 ? 5.189 -1.170 -2.131 1.00 95.31 207 PHE A N 1
ATOM 1658 C CA . PHE A 1 207 ? 6.314 -0.586 -1.409 1.00 95.31 207 PHE A CA 1
ATOM 1659 C C . PHE A 1 207 ? 7.391 -1.639 -1.126 1.00 95.31 207 PHE A C 1
ATOM 1661 O O . PHE A 1 207 ? 8.562 -1.388 -1.414 1.00 95.31 207 PHE A O 1
ATOM 1668 N N . ASP A 1 208 ? 6.992 -2.825 -0.662 1.00 95.31 208 ASP A N 1
ATOM 1669 C CA . ASP A 1 208 ? 7.908 -3.946 -0.430 1.00 95.31 208 ASP A CA 1
ATOM 1670 C C . ASP A 1 208 ? 8.606 -4.387 -1.729 1.00 95.31 208 ASP A C 1
ATOM 1672 O O . ASP A 1 208 ? 9.834 -4.449 -1.785 1.00 95.31 208 ASP A O 1
ATOM 1676 N N . LEU A 1 209 ? 7.851 -4.573 -2.819 1.00 95.56 209 LEU A N 1
ATOM 1677 C CA . LEU A 1 209 ? 8.410 -4.947 -4.128 1.00 95.56 209 LEU A CA 1
ATOM 1678 C C . LEU A 1 209 ? 9.410 -3.915 -4.669 1.00 95.56 209 LEU A C 1
ATOM 1680 O O . LEU A 1 209 ? 10.453 -4.273 -5.222 1.00 95.56 209 LEU A O 1
ATOM 1684 N N . LEU A 1 210 ? 9.096 -2.624 -4.528 1.00 95.81 210 LEU A N 1
ATOM 1685 C CA . LEU A 1 210 ? 9.981 -1.542 -4.950 1.00 95.81 210 LEU A CA 1
ATOM 1686 C C . LEU A 1 210 ? 11.247 -1.494 -4.091 1.00 95.81 210 LEU A C 1
ATOM 1688 O O . LEU A 1 210 ? 12.327 -1.258 -4.632 1.00 95.81 210 LEU A O 1
ATOM 1692 N N . LYS A 1 211 ? 11.132 -1.729 -2.780 1.00 95.06 211 LYS A N 1
ATOM 1693 C CA . LYS A 1 211 ? 12.269 -1.790 -1.856 1.00 95.06 211 LYS A CA 1
ATOM 1694 C C . LYS A 1 211 ? 13.200 -2.953 -2.199 1.00 95.06 211 LYS A C 1
ATOM 1696 O O . LYS A 1 211 ? 14.412 -2.757 -2.269 1.00 95.06 211 LYS A O 1
ATOM 1701 N N . ASP A 1 212 ? 12.651 -4.128 -2.482 1.00 95.06 212 ASP A N 1
ATOM 1702 C CA . ASP A 1 212 ? 13.439 -5.301 -2.866 1.00 95.06 212 ASP A CA 1
ATOM 1703 C C . ASP A 1 212 ? 14.160 -5.090 -4.201 1.00 95.06 212 ASP A C 1
ATOM 1705 O O . ASP A 1 212 ? 15.354 -5.370 -4.325 1.00 95.06 212 ASP A O 1
ATOM 1709 N N . ALA A 1 213 ? 13.468 -4.525 -5.193 1.00 95.62 213 ALA A N 1
ATOM 1710 C CA . ALA A 1 213 ? 14.070 -4.175 -6.476 1.00 95.62 213 ALA A CA 1
ATOM 1711 C C . ALA A 1 213 ? 15.135 -3.074 -6.352 1.00 95.62 213 ALA A C 1
ATOM 1713 O O . ALA A 1 213 ? 16.148 -3.110 -7.045 1.00 95.62 213 ALA A O 1
ATOM 1714 N N . TRP A 1 214 ? 14.938 -2.109 -5.451 1.00 95.44 214 TRP A N 1
ATOM 1715 C CA . TRP A 1 214 ? 15.929 -1.084 -5.131 1.00 95.44 214 TRP A CA 1
ATOM 1716 C C . TRP A 1 214 ? 17.193 -1.663 -4.505 1.00 95.44 214 TRP A C 1
ATOM 1718 O O . TRP A 1 214 ? 18.294 -1.243 -4.857 1.00 95.44 214 TRP A O 1
ATOM 1728 N N . ASN A 1 215 ? 17.050 -2.629 -3.600 1.00 94.81 215 ASN A N 1
ATOM 1729 C CA . ASN A 1 215 ? 18.195 -3.299 -2.996 1.00 94.81 215 ASN A CA 1
ATOM 1730 C C . ASN A 1 215 ? 19.016 -4.023 -4.067 1.00 94.81 215 ASN A C 1
ATOM 1732 O O . ASN A 1 215 ? 20.213 -3.777 -4.161 1.00 94.81 215 ASN A O 1
ATOM 1736 N N . LYS A 1 216 ? 18.363 -4.800 -4.944 1.00 93.25 216 LYS A N 1
ATOM 1737 C CA . LYS A 1 216 ? 19.024 -5.463 -6.083 1.00 93.25 216 LYS A CA 1
ATOM 1738 C C . LYS A 1 216 ? 19.717 -4.463 -7.008 1.00 93.25 216 LYS A C 1
ATOM 1740 O O . LYS A 1 216 ? 20.891 -4.626 -7.299 1.00 93.25 216 LYS A O 1
ATOM 1745 N N . PHE A 1 217 ? 19.034 -3.379 -7.374 1.00 93.69 217 PHE A N 1
ATOM 1746 C CA . PHE A 1 217 ? 19.583 -2.332 -8.239 1.00 93.69 217 PHE A CA 1
ATOM 1747 C C . PHE A 1 217 ? 20.827 -1.623 -7.671 1.00 93.69 217 PHE A C 1
ATOM 1749 O O . PHE A 1 217 ? 21.611 -1.086 -8.442 1.00 93.69 217 PHE A O 1
ATOM 1756 N N . ASN A 1 218 ? 20.998 -1.557 -6.344 1.00 90.12 218 ASN A N 1
ATOM 1757 C CA . ASN A 1 218 ? 22.221 -1.007 -5.739 1.00 90.12 218 ASN A CA 1
ATOM 1758 C C . ASN A 1 218 ? 23.295 -2.069 -5.464 1.00 90.12 218 ASN A C 1
ATOM 1760 O O . ASN A 1 218 ? 24.407 -1.704 -5.092 1.00 90.12 218 ASN A O 1
ATOM 1764 N N . SER A 1 219 ? 22.940 -3.353 -5.536 1.00 84.19 219 SER A N 1
ATOM 1765 C CA . SER A 1 219 ? 23.880 -4.474 -5.431 1.00 84.19 219 SER A CA 1
ATOM 1766 C C . SER A 1 219 ? 24.465 -4.884 -6.787 1.00 84.19 219 SER A C 1
ATOM 1768 O O . SER A 1 219 ? 25.489 -5.560 -6.802 1.00 84.19 219 SER A O 1
ATOM 1770 N N . GLU A 1 220 ? 23.817 -4.490 -7.887 1.00 66.94 220 GLU A N 1
ATOM 1771 C CA . GLU A 1 220 ? 24.341 -4.499 -9.264 1.00 66.94 220 GLU A CA 1
ATOM 1772 C C . GLU A 1 220 ? 25.294 -3.321 -9.519 1.00 66.94 220 GLU A C 1
ATOM 1774 O O . GLU A 1 220 ? 26.329 -3.549 -10.185 1.00 66.94 220 GLU A O 1
#